Protein AF-A0A211Z8F3-F1 (afdb_monomer)

Mean predicted aligned error: 13.41 Å

Solvent-accessible surface area (backbone atoms only — not comparable to full-atom values): 13138 Å² total; per-residue (Å²): 134,86,80,85,87,83,82,84,83,72,91,84,76,87,84,88,80,95,70,87,81,62,79,72,68,57,63,59,55,60,57,54,63,60,58,69,76,65,80,76,82,83,76,86,87,59,92,85,58,38,74,78,37,73,57,67,67,76,76,68,83,56,91,73,52,74,63,53,55,52,37,20,59,70,18,31,66,37,75,62,97,39,45,66,58,54,46,52,48,38,54,72,77,27,93,45,72,64,54,33,49,53,50,53,39,50,52,40,49,53,49,38,51,51,49,50,56,42,40,54,47,53,49,51,53,46,53,51,48,54,52,48,54,50,50,34,58,52,20,39,77,69,69,76,35,52,69,66,60,41,52,51,52,47,51,50,52,49,53,49,45,54,42,50,50,47,21,40,50,23,49,48,49,45,48,48,34,52,52,49,34,49,55,59,52,51,76,68,46,82,50,74,66,43,49,51,49,49,55,49,40,54,49,42,50,52,54,38,50,55,40,43,52,50,41,50,51,50,50,55,51,46,62,76,72,104

Nearest PDB structures (foldseek):
  5m4y-assembly1_A  TM=5.001E-01  e=8.272E-02  Saccharomyces cerevisiae S288C
  6z0c-assembly4_D  TM=5.034E-01  e=1.380E+00  Escherichia coli
  6pao-assembly1_B  TM=3.980E-01  e=2.856E+00  Novosphingobium aromaticivorans DSM 12444
  7a0g-assembly1_EEE  TM=3.510E-01  e=8.719E+00  Serratia marcescens
  7a0g-assembly1_GGG  TM=2.933E-01  e=5.113E+00  Serratia marcescens

Structure (mmCIF, N/CA/C/O backbone):
data_AF-A0A211Z8F3-F1
#
_entry.id   AF-A0A211Z8F3-F1
#
loop_
_atom_site.group_PDB
_atom_site.id
_atom_site.type_symbol
_atom_site.label_atom_id
_atom_site.label_alt_id
_atom_site.label_comp_id
_atom_site.label_asym_id
_atom_site.label_entity_id
_atom_site.label_seq_id
_atom_site.pdbx_PDB_ins_code
_atom_site.Cartn_x
_atom_site.Cartn_y
_atom_site.Cartn_z
_atom_site.occupancy
_atom_site.B_iso_or_equiv
_atom_site.auth_seq_id
_atom_site.auth_comp_id
_atom_site.auth_asym_id
_atom_site.auth_atom_id
_atom_site.pdbx_PDB_model_num
ATOM 1 N N . MET A 1 1 ? -6.785 -42.189 82.044 1.00 42.66 1 MET A N 1
ATOM 2 C CA . MET A 1 1 ? -6.693 -41.421 80.782 1.00 42.66 1 MET A CA 1
ATOM 3 C C . MET A 1 1 ? -7.967 -41.767 80.005 1.00 42.66 1 MET A C 1
ATOM 5 O O . MET A 1 1 ? -8.038 -42.881 79.522 1.00 42.66 1 MET A O 1
ATOM 9 N N . GLY A 1 2 ? -9.113 -41.075 80.094 1.00 36.53 2 GLY A N 1
ATOM 10 C CA . GLY A 1 2 ? -9.387 -39.633 79.941 1.00 36.53 2 GLY A CA 1
ATOM 11 C C . GLY A 1 2 ? -9.219 -39.246 78.463 1.00 36.53 2 GLY A C 1
ATOM 12 O O . GLY A 1 2 ? -8.119 -39.442 77.970 1.00 36.53 2 GLY A O 1
ATOM 13 N N . GLY A 1 3 ? -10.188 -38.759 77.680 1.00 33.41 3 GLY A N 1
ATOM 14 C CA . GLY A 1 3 ? -11.605 -38.437 77.864 1.00 33.41 3 GLY A CA 1
ATOM 15 C C . GLY A 1 3 ? -12.250 -38.074 76.497 1.00 33.41 3 GLY A C 1
ATOM 16 O O . GLY A 1 3 ? -11.549 -37.716 75.561 1.00 33.41 3 GLY A O 1
ATOM 17 N N . THR A 1 4 ? -13.567 -38.293 76.396 1.00 39.09 4 THR A N 1
ATOM 18 C CA . THR A 1 4 ? -14.664 -37.470 75.811 1.00 39.09 4 THR A CA 1
ATOM 19 C C . THR A 1 4 ? -14.475 -36.560 74.575 1.00 39.09 4 THR A C 1
ATOM 21 O O . THR A 1 4 ? -13.658 -35.648 74.604 1.00 39.09 4 THR A O 1
ATOM 24 N N . THR A 1 5 ? -15.441 -36.698 73.637 1.00 42.56 5 THR A N 1
ATOM 25 C CA . THR A 1 5 ? -16.041 -35.702 72.693 1.00 42.56 5 THR A CA 1
ATOM 26 C C . THR A 1 5 ? -15.139 -35.137 71.578 1.00 42.56 5 THR A C 1
ATOM 28 O O . THR A 1 5 ? -14.009 -34.757 71.824 1.00 42.56 5 THR A O 1
ATOM 31 N N . ASP A 1 6 ? -15.580 -35.071 70.313 1.00 40.75 6 ASP A N 1
ATOM 32 C CA . ASP A 1 6 ? -16.525 -34.021 69.906 1.00 40.75 6 ASP A CA 1
ATOM 33 C C . ASP A 1 6 ? -17.330 -34.314 68.603 1.00 40.75 6 ASP A C 1
ATOM 35 O O . ASP A 1 6 ? -16.742 -34.447 67.527 1.00 40.75 6 ASP A O 1
ATOM 39 N N . PRO A 1 7 ? -18.677 -34.373 68.665 1.00 39.84 7 PRO A N 1
ATOM 40 C CA . PRO A 1 7 ? -19.578 -34.373 67.506 1.00 39.84 7 PRO A CA 1
ATOM 41 C C . PRO A 1 7 ? -19.869 -32.980 66.885 1.00 39.84 7 PRO A C 1
ATOM 43 O O . PRO A 1 7 ? -20.749 -32.868 66.032 1.00 39.84 7 PRO A O 1
ATOM 46 N N . SER A 1 8 ? -19.125 -31.921 67.216 1.00 36.19 8 SER A N 1
ATOM 47 C CA . SER A 1 8 ? -19.370 -30.541 66.734 1.00 36.19 8 SER A CA 1
ATOM 48 C C . SER A 1 8 ? -18.880 -30.210 65.309 1.00 36.19 8 SER A C 1
ATOM 50 O O . SER A 1 8 ? -18.475 -29.080 65.037 1.00 36.19 8 SER A O 1
ATOM 52 N N . LYS A 1 9 ? -18.921 -31.149 64.354 1.00 34.88 9 LYS A N 1
ATOM 53 C CA . LYS A 1 9 ? -18.670 -30.830 62.926 1.00 34.88 9 LYS A CA 1
ATOM 54 C C . LYS A 1 9 ? -19.755 -31.293 61.953 1.00 34.88 9 LYS A C 1
ATOM 56 O O . LYS A 1 9 ? -19.520 -31.337 60.749 1.00 34.88 9 LYS A O 1
ATOM 61 N N . LEU A 1 10 ? -20.969 -31.536 62.449 1.00 36.34 10 LEU A N 1
ATOM 62 C CA . LEU A 1 10 ? -22.166 -31.250 61.660 1.00 36.34 10 LEU A CA 1
ATOM 63 C C . LEU A 1 10 ? -22.712 -29.877 62.082 1.00 36.34 10 LEU A C 1
ATOM 65 O O . LEU A 1 10 ? -23.005 -29.666 63.251 1.00 36.34 10 LEU A O 1
ATOM 69 N N . ALA A 1 11 ? -22.894 -29.005 61.087 1.00 38.22 11 ALA A N 1
ATOM 70 C CA . ALA A 1 11 ? -23.655 -27.749 61.109 1.00 38.22 11 ALA A CA 1
ATOM 71 C C . ALA A 1 11 ? -22.949 -26.451 61.568 1.00 38.22 11 ALA A C 1
ATOM 73 O O . ALA A 1 11 ? -23.269 -25.873 62.599 1.00 38.22 11 ALA A O 1
ATOM 74 N N . ALA A 1 12 ? -22.093 -25.920 60.692 1.00 31.14 12 ALA A N 1
ATOM 75 C CA . ALA A 1 12 ? -21.997 -24.494 60.330 1.00 31.14 12 ALA A CA 1
ATOM 76 C C . ALA A 1 12 ? -21.104 -24.438 59.074 1.00 31.14 12 ALA A C 1
ATOM 78 O O . ALA A 1 12 ? -20.016 -24.993 59.098 1.00 31.14 12 ALA A O 1
ATOM 79 N N . SER A 1 13 ? -21.443 -23.899 57.912 1.00 31.44 13 SER A N 1
ATOM 80 C CA . SER A 1 13 ? -22.502 -23.012 57.458 1.00 31.44 13 SER A CA 1
ATOM 81 C C . SER A 1 13 ? -22.697 -23.266 55.961 1.00 31.44 13 SER A C 1
ATOM 83 O O . SER A 1 13 ? -21.747 -23.560 55.239 1.00 31.44 13 SER A O 1
ATOM 85 N N . ALA A 1 14 ? -23.934 -23.140 55.498 1.00 35.94 14 ALA A N 1
ATOM 86 C CA . ALA A 1 14 ? -24.285 -23.149 54.091 1.00 35.94 14 ALA A CA 1
ATOM 87 C C . ALA A 1 14 ? -23.540 -22.065 53.279 1.00 35.94 14 ALA A C 1
ATOM 89 O O . ALA A 1 14 ? -23.158 -21.029 53.821 1.00 35.94 14 ALA A O 1
ATOM 90 N N . THR A 1 15 ? -23.504 -22.296 51.961 1.00 35.78 15 THR A N 1
ATOM 91 C CA . THR A 1 15 ? -23.213 -21.382 50.833 1.00 35.78 15 THR A CA 1
ATOM 92 C C . THR A 1 15 ? -21.756 -21.196 50.385 1.00 35.78 15 THR A C 1
ATOM 94 O O . THR A 1 15 ? -20.854 -21.044 51.197 1.00 35.78 15 THR A O 1
ATOM 97 N N . ALA A 1 16 ? -21.612 -21.141 49.050 1.00 31.98 16 ALA A N 1
ATOM 98 C CA . ALA A 1 16 ? -20.425 -20.881 48.225 1.00 31.98 16 ALA A CA 1
ATOM 99 C C . ALA A 1 16 ? -19.525 -22.112 47.949 1.00 31.98 16 ALA A C 1
ATOM 101 O O . ALA A 1 16 ? -19.086 -22.797 48.856 1.00 31.98 16 ALA A O 1
ATOM 102 N N . ASP A 1 17 ? -19.171 -22.471 46.719 1.00 32.19 17 ASP A N 1
ATOM 103 C CA . ASP A 1 17 ? -19.500 -21.884 45.429 1.00 32.19 17 ASP A CA 1
ATOM 104 C C . ASP A 1 17 ? -19.172 -22.903 44.332 1.00 32.19 17 ASP A C 1
ATOM 106 O O . ASP A 1 17 ? -18.164 -23.613 44.383 1.00 32.19 17 ASP A O 1
ATOM 110 N N . ASN A 1 18 ? -20.041 -22.969 43.336 1.00 42.69 18 ASN A N 1
ATOM 111 C CA . ASN A 1 18 ? -19.931 -23.834 42.175 1.00 42.69 18 ASN A CA 1
ATOM 112 C C . ASN A 1 18 ? -19.181 -23.066 41.081 1.00 42.69 18 ASN A C 1
ATOM 114 O O . ASN A 1 18 ? -19.804 -22.494 40.196 1.00 42.69 18 ASN A O 1
ATOM 118 N N . THR A 1 19 ? -17.850 -22.993 41.157 1.00 39.06 19 THR A N 1
ATOM 119 C CA . THR A 1 19 ? -17.017 -22.518 40.037 1.00 39.06 19 THR A CA 1
ATOM 120 C C . THR A 1 19 ? -15.702 -23.289 39.976 1.00 39.06 19 THR A C 1
ATOM 122 O O . THR A 1 19 ? -14.625 -22.813 40.341 1.00 39.06 19 THR A O 1
ATOM 125 N N . ALA A 1 20 ? -15.795 -24.516 39.461 1.00 35.72 20 ALA A N 1
ATOM 126 C CA . ALA A 1 20 ? -14.665 -25.183 38.835 1.00 35.72 20 ALA A CA 1
ATOM 127 C C . ALA A 1 20 ? -14.093 -24.254 37.744 1.00 35.72 20 ALA A C 1
ATOM 129 O O . ALA A 1 20 ? -14.709 -24.044 36.701 1.00 35.72 20 ALA A O 1
ATOM 130 N N . ARG A 1 21 ? -12.937 -23.641 38.025 1.00 40.50 21 ARG A N 1
ATOM 131 C CA . ARG A 1 21 ? -12.160 -22.859 37.057 1.00 40.50 21 ARG A CA 1
ATOM 132 C C . ARG A 1 21 ? -11.553 -23.826 36.049 1.00 40.50 21 ARG A C 1
ATOM 134 O O . ARG A 1 21 ? -10.862 -24.765 36.437 1.00 40.50 21 ARG A O 1
ATOM 141 N N . THR A 1 22 ? -11.872 -23.631 34.777 1.00 47.12 22 THR A N 1
ATOM 142 C CA . THR A 1 22 ? -11.623 -24.624 33.741 1.00 47.12 22 THR A CA 1
ATOM 143 C C . THR A 1 22 ? -10.192 -24.546 33.166 1.00 47.12 22 THR A C 1
ATOM 145 O O . THR A 1 22 ? -9.581 -23.470 33.160 1.00 47.12 22 THR A O 1
ATOM 148 N N . PRO A 1 23 ? -9.632 -25.673 32.676 1.00 46.50 23 PRO A N 1
ATOM 149 C CA . PRO A 1 23 ? -8.275 -25.776 32.118 1.00 46.50 23 PRO A CA 1
ATOM 150 C C . PRO A 1 23 ? -7.992 -24.898 30.884 1.00 46.50 23 PRO A C 1
ATOM 152 O O . PRO A 1 23 ? -6.831 -24.731 30.507 1.00 46.50 23 PRO A O 1
ATOM 155 N N . GLU A 1 24 ? -9.004 -24.298 30.248 1.00 42.12 24 GLU A N 1
ATOM 156 C CA . GLU A 1 24 ? -8.799 -23.449 29.067 1.00 42.12 24 GLU A CA 1
ATOM 157 C C . GLU A 1 24 ? -8.160 -22.085 29.394 1.00 42.12 24 GLU A C 1
ATOM 159 O O . GLU A 1 24 ? -7.558 -21.468 28.515 1.00 42.12 24 GLU A O 1
ATOM 164 N N . GLN A 1 25 ? -8.194 -21.629 30.656 1.00 38.44 25 GLN A N 1
ATOM 165 C CA . GLN A 1 25 ? -7.557 -20.365 31.064 1.00 38.44 25 GLN A CA 1
ATOM 166 C C . GLN A 1 25 ? -6.023 -20.445 31.176 1.00 38.44 25 GLN A C 1
ATOM 168 O O . GLN A 1 25 ? -5.356 -19.410 31.145 1.00 38.44 25 GLN A O 1
ATOM 173 N N . GLN A 1 26 ? -5.441 -21.646 31.272 1.00 45.88 26 GLN A N 1
ATOM 174 C CA . GLN A 1 26 ? -3.981 -21.815 31.344 1.00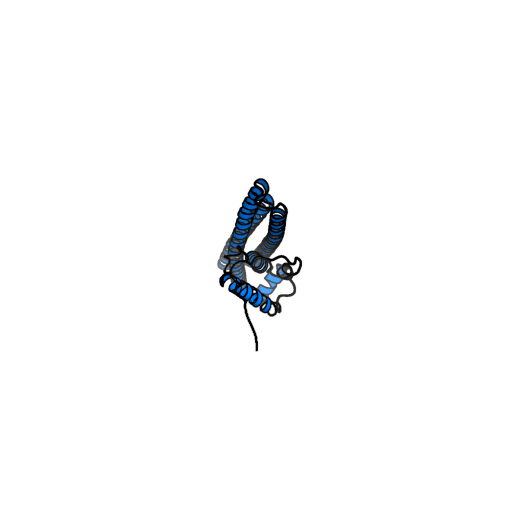 45.88 26 GLN A CA 1
ATOM 175 C C . GLN A 1 26 ? -3.311 -21.806 29.962 1.00 45.88 26 GLN A C 1
ATOM 177 O O . GLN A 1 26 ? -2.213 -21.273 29.823 1.00 45.88 26 GLN A O 1
ATOM 182 N N . LYS A 1 27 ? -4.005 -22.253 28.908 1.00 46.47 27 LYS A N 1
ATOM 183 C CA . LYS A 1 27 ? -3.443 -22.326 27.546 1.00 46.47 27 LYS A CA 1
ATOM 184 C C . LYS A 1 27 ? -3.291 -20.960 26.855 1.00 46.47 27 LYS A C 1
ATOM 186 O O . LYS A 1 27 ? -2.499 -20.824 25.929 1.00 46.47 27 LYS A O 1
ATOM 191 N N . LEU A 1 28 ? -4.012 -19.941 27.327 1.00 43.50 28 LEU A N 1
ATOM 192 C CA . LEU A 1 28 ? -3.901 -18.555 26.850 1.00 43.50 28 LEU A CA 1
ATOM 193 C C . LEU A 1 28 ? -2.720 -17.798 27.476 1.00 43.50 28 LEU A C 1
ATOM 195 O O . LEU A 1 28 ? -2.149 -16.926 26.828 1.00 43.50 28 LEU A O 1
ATOM 199 N N . ARG A 1 29 ? -2.311 -18.149 28.703 1.00 49.50 29 ARG A N 1
ATOM 200 C CA . ARG A 1 29 ? -1.154 -17.514 29.360 1.00 49.50 29 ARG A CA 1
ATOM 201 C C . ARG A 1 29 ? 0.181 -18.072 28.865 1.00 49.50 29 ARG A C 1
ATOM 203 O O . ARG A 1 29 ? 1.123 -17.308 28.712 1.00 49.50 29 ARG A O 1
ATOM 210 N N . GLU A 1 30 ? 0.239 -19.352 28.497 1.00 43.69 30 GLU A N 1
ATOM 211 C CA . GLU A 1 30 ? 1.453 -19.946 27.911 1.00 43.69 30 GLU A CA 1
ATOM 212 C C . GLU A 1 30 ? 1.748 -19.459 26.477 1.00 43.69 30 GLU A C 1
ATOM 214 O O . GLU A 1 30 ? 2.909 -19.422 26.078 1.00 43.69 30 GLU A O 1
ATOM 219 N N . GLN A 1 31 ? 0.736 -19.023 25.710 1.00 42.88 31 GLN A N 1
ATOM 220 C CA . GLN A 1 31 ? 0.936 -18.437 24.369 1.00 42.88 31 GLN A CA 1
ATOM 221 C C . GLN A 1 31 ? 1.345 -16.952 24.404 1.00 42.88 31 GLN A C 1
ATOM 223 O O . GLN A 1 31 ? 2.007 -16.469 23.479 1.00 42.88 31 GLN A O 1
ATOM 228 N N . ALA A 1 32 ? 0.992 -16.234 25.476 1.00 41.72 32 ALA A N 1
ATOM 229 C CA . ALA A 1 32 ? 1.395 -14.844 25.683 1.00 41.72 32 ALA A CA 1
ATOM 230 C C . ALA A 1 32 ? 2.894 -14.735 26.023 1.00 41.72 32 ALA A C 1
ATOM 232 O O . ALA A 1 32 ? 3.600 -13.918 25.434 1.00 41.72 32 ALA A O 1
ATOM 233 N N . ASP A 1 33 ? 3.417 -15.629 26.868 1.00 39.53 33 ASP A N 1
ATOM 234 C CA . ASP A 1 33 ? 4.834 -15.609 27.266 1.00 39.53 33 ASP A CA 1
ATOM 235 C C . ASP A 1 33 ? 5.793 -16.111 26.168 1.00 39.53 33 ASP A C 1
ATOM 237 O O . ASP A 1 33 ? 6.951 -15.684 26.113 1.00 39.53 33 ASP A O 1
ATOM 241 N N . SER A 1 34 ? 5.337 -16.963 25.238 1.00 36.78 34 SER A N 1
ATOM 242 C CA . SER A 1 34 ? 6.164 -17.386 24.095 1.00 36.78 34 SER A CA 1
ATOM 243 C C . SER A 1 34 ? 6.300 -16.315 23.009 1.00 36.78 34 SER A C 1
ATOM 245 O O . SER A 1 34 ? 7.258 -16.356 22.241 1.00 36.78 34 SER A O 1
ATOM 247 N N . SER A 1 35 ? 5.376 -15.350 22.946 1.00 39.31 35 SER A N 1
ATOM 248 C CA . SER A 1 35 ? 5.372 -14.300 21.913 1.00 39.31 35 SER A CA 1
ATOM 249 C C . SER A 1 35 ? 6.351 -13.161 22.230 1.00 39.31 35 SER A C 1
ATOM 251 O O . SER A 1 35 ? 6.935 -12.572 21.323 1.00 39.31 35 SER A O 1
ATOM 253 N N . THR A 1 36 ? 6.632 -12.921 23.514 1.00 38.72 36 THR A N 1
ATOM 254 C CA . THR A 1 36 ? 7.592 -11.900 23.972 1.00 38.72 36 THR A CA 1
ATOM 255 C C . THR A 1 36 ? 9.051 -12.302 23.720 1.00 38.72 36 THR A C 1
ATOM 257 O O . THR A 1 36 ? 9.923 -11.447 23.586 1.00 38.72 36 THR A O 1
ATOM 260 N N . LYS A 1 37 ? 9.349 -13.603 23.601 1.00 33.41 37 LYS A N 1
ATOM 261 C CA . LYS A 1 37 ? 10.731 -14.108 23.503 1.00 33.41 37 LYS A CA 1
ATOM 262 C C . LYS A 1 37 ? 11.287 -14.202 22.072 1.00 33.41 37 LYS A C 1
ATOM 264 O O . LYS A 1 37 ? 12.448 -14.565 21.909 1.00 33.41 37 LYS A O 1
ATOM 269 N N . THR A 1 38 ? 10.499 -13.865 21.046 1.00 34.84 38 THR A N 1
ATOM 270 C CA . THR A 1 38 ? 10.899 -13.971 19.623 1.00 34.84 38 THR A CA 1
ATOM 271 C C . THR A 1 38 ? 11.138 -12.611 18.945 1.00 34.84 38 THR A C 1
ATOM 273 O O . THR A 1 38 ? 11.724 -12.556 17.866 1.00 34.84 38 THR A O 1
ATOM 276 N N . ILE A 1 39 ? 10.791 -11.487 19.583 1.00 40.28 39 ILE A N 1
ATOM 277 C CA . ILE A 1 39 ? 10.947 -10.133 19.011 1.00 40.28 39 ILE A CA 1
ATOM 278 C C . ILE A 1 39 ? 12.295 -9.508 19.411 1.00 40.28 39 ILE A C 1
ATOM 280 O O . ILE A 1 39 ? 12.343 -8.421 19.969 1.00 40.28 39 ILE A O 1
ATOM 284 N N . VAL A 1 40 ? 13.419 -10.199 19.188 1.00 34.50 40 VAL A N 1
ATOM 285 C CA . VAL A 1 40 ? 14.753 -9.591 19.417 1.00 34.50 40 VAL A CA 1
ATOM 286 C C . VAL A 1 40 ? 15.745 -9.817 18.268 1.00 34.50 40 VAL A C 1
ATOM 288 O O . VAL A 1 40 ? 16.664 -9.021 18.116 1.00 34.50 40 VAL A O 1
ATOM 291 N N . GLU A 1 41 ? 15.547 -10.776 17.358 1.00 28.06 41 GLU A N 1
ATOM 292 C CA . GLU A 1 41 ? 16.580 -11.090 16.343 1.00 28.06 41 GLU A CA 1
ATOM 293 C C . GLU A 1 41 ? 16.256 -10.670 14.894 1.00 28.06 41 GLU A C 1
ATOM 295 O O . GLU A 1 41 ? 16.962 -11.047 13.964 1.00 28.06 41 GLU A O 1
ATOM 300 N N . GLY A 1 42 ? 15.234 -9.836 14.672 1.00 30.34 42 GLY A N 1
ATOM 301 C CA . GLY A 1 42 ? 14.780 -9.460 13.320 1.00 30.34 42 GLY A CA 1
ATOM 302 C C . GLY A 1 42 ? 15.121 -8.047 12.821 1.00 30.34 42 GLY A C 1
ATOM 303 O O . GLY A 1 42 ? 14.609 -7.657 11.777 1.00 30.34 42 GLY A O 1
ATOM 304 N N . VAL A 1 43 ? 15.911 -7.246 13.550 1.00 32.34 43 VAL A N 1
ATOM 305 C CA . VAL A 1 43 ? 16.071 -5.792 13.269 1.00 32.34 43 VAL A CA 1
ATOM 306 C C . VAL A 1 43 ? 17.395 -5.427 12.574 1.00 32.34 43 VAL A C 1
ATOM 308 O O . VAL A 1 43 ? 17.592 -4.293 12.136 1.00 32.34 43 VAL A O 1
ATOM 311 N N . ALA A 1 44 ? 18.311 -6.371 12.378 1.00 29.91 44 ALA A N 1
ATOM 312 C CA . ALA A 1 44 ? 19.555 -6.076 11.676 1.00 29.91 44 ALA A CA 1
ATOM 313 C C . ALA A 1 44 ? 19.363 -6.184 10.149 1.00 29.91 44 ALA A C 1
ATOM 315 O O . ALA A 1 44 ? 19.159 -7.273 9.628 1.00 29.91 44 ALA A O 1
ATOM 316 N N . VAL A 1 45 ? 19.521 -5.046 9.457 1.00 28.41 45 VAL A N 1
ATOM 317 C CA . VAL A 1 45 ? 19.537 -4.817 7.988 1.00 28.41 45 VAL A CA 1
ATOM 318 C C . VAL A 1 45 ? 18.234 -4.236 7.398 1.00 28.41 45 VAL A C 1
ATOM 320 O O . VAL A 1 45 ? 17.512 -4.856 6.627 1.00 28.41 45 VAL A O 1
ATOM 323 N N . GLY A 1 46 ? 17.985 -2.960 7.720 1.00 27.67 46 GLY A N 1
ATOM 324 C CA . GLY A 1 46 ? 17.018 -2.087 7.029 1.00 27.67 46 GLY A CA 1
ATOM 325 C C . GLY A 1 46 ? 17.057 -0.611 7.469 1.00 27.67 46 GLY A C 1
ATOM 326 O O . GLY A 1 46 ? 16.106 0.143 7.254 1.00 27.67 46 GLY A O 1
ATOM 327 N N . ALA A 1 47 ? 18.137 -0.191 8.132 1.00 32.59 47 ALA A N 1
ATOM 328 C CA . ALA A 1 47 ? 18.266 1.107 8.785 1.00 32.59 47 ALA A CA 1
ATOM 329 C C . ALA A 1 47 ? 18.717 2.201 7.799 1.00 32.59 47 ALA A C 1
ATOM 331 O O . ALA A 1 47 ? 19.909 2.387 7.594 1.00 32.59 47 ALA A O 1
ATOM 332 N N . ALA A 1 48 ? 17.757 2.905 7.185 1.00 31.52 48 ALA A N 1
ATOM 333 C CA . ALA A 1 48 ? 17.889 4.321 6.782 1.00 31.52 48 ALA A CA 1
ATOM 334 C C . ALA A 1 48 ? 16.577 4.929 6.237 1.00 31.52 48 ALA A C 1
ATOM 336 O O . ALA A 1 48 ? 16.445 6.147 6.220 1.00 31.52 48 ALA A O 1
ATOM 337 N N . ALA A 1 49 ? 15.583 4.121 5.839 1.00 31.58 49 ALA A N 1
ATOM 338 C CA . ALA A 1 49 ? 14.271 4.625 5.392 1.00 31.58 49 ALA A CA 1
ATOM 339 C C . ALA A 1 49 ? 13.055 3.930 6.050 1.00 31.58 49 ALA A C 1
ATOM 341 O O . ALA A 1 49 ? 11.936 4.414 5.926 1.00 31.58 49 ALA A O 1
ATOM 342 N N . GLY A 1 50 ? 13.263 2.826 6.785 1.00 33.16 50 GLY A N 1
ATOM 343 C CA . GLY A 1 50 ? 12.205 1.976 7.358 1.00 33.16 50 GLY A CA 1
ATOM 344 C C . GLY A 1 50 ? 11.863 2.210 8.837 1.00 33.16 50 GLY A C 1
ATOM 345 O O . GLY A 1 50 ? 11.226 1.361 9.453 1.00 33.16 50 GLY A O 1
ATOM 346 N N . LEU A 1 51 ? 12.277 3.329 9.442 1.00 33.22 51 LEU A N 1
ATOM 347 C CA . LEU A 1 51 ? 12.129 3.545 10.893 1.00 33.22 51 LEU A CA 1
ATOM 348 C C . LEU A 1 51 ? 10.704 3.903 11.357 1.00 33.22 51 LEU A C 1
ATOM 350 O O . LEU A 1 51 ? 10.452 3.952 12.556 1.00 33.22 51 LEU A O 1
ATOM 354 N N . ALA A 1 52 ? 9.740 4.094 10.452 1.00 40.81 52 ALA A N 1
ATOM 355 C CA . ALA A 1 52 ? 8.355 4.367 10.851 1.00 40.81 52 ALA A CA 1
ATOM 356 C C . ALA A 1 52 ? 7.529 3.100 11.164 1.00 40.81 52 ALA A C 1
ATOM 358 O O . ALA A 1 52 ? 6.465 3.221 11.772 1.00 40.81 52 ALA A O 1
ATOM 359 N N . GLY A 1 53 ? 7.993 1.910 10.749 1.00 39.00 53 GLY A N 1
ATOM 360 C CA . GLY A 1 53 ? 7.227 0.657 10.842 1.00 39.00 53 GLY A CA 1
ATOM 361 C C . GLY A 1 53 ? 7.427 -0.140 12.135 1.00 39.00 53 GLY A C 1
ATOM 362 O O . GLY A 1 53 ? 6.508 -0.827 12.563 1.00 39.00 53 GLY A O 1
ATOM 363 N N . ALA A 1 54 ? 8.590 -0.025 12.786 1.00 39.28 54 ALA A N 1
AT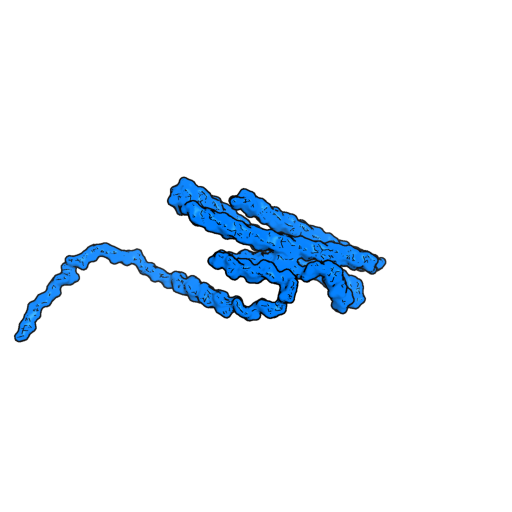OM 364 C CA . ALA A 1 54 ? 8.908 -0.784 14.005 1.00 39.28 54 ALA A CA 1
ATOM 365 C C . ALA A 1 54 ? 8.657 -0.006 15.313 1.00 39.28 54 ALA A C 1
ATOM 367 O O . ALA A 1 54 ? 8.623 -0.599 16.383 1.00 39.28 54 ALA A O 1
ATOM 368 N N . ALA A 1 55 ? 8.447 1.313 15.242 1.00 42.03 55 ALA A N 1
ATOM 369 C CA . ALA A 1 55 ? 8.368 2.183 16.421 1.00 42.03 55 ALA A CA 1
ATOM 370 C C . ALA A 1 55 ? 6.947 2.389 16.988 1.00 42.03 55 ALA A C 1
ATOM 372 O O . ALA A 1 55 ? 6.774 3.163 17.925 1.00 42.03 55 ALA A O 1
ATOM 373 N N . ILE A 1 56 ? 5.915 1.748 16.425 1.00 43.78 56 ILE A N 1
ATOM 374 C CA . ILE A 1 56 ? 4.523 1.930 16.893 1.00 43.78 56 ILE A CA 1
ATOM 375 C C . ILE A 1 56 ? 4.210 1.016 18.091 1.00 43.78 56 ILE A C 1
ATOM 377 O O . ILE A 1 56 ? 3.408 1.379 18.942 1.00 43.78 56 ILE A O 1
ATOM 381 N N . ALA A 1 57 ? 4.906 -0.117 18.206 1.00 42.12 57 ALA A N 1
ATOM 382 C CA . ALA A 1 57 ? 4.728 -1.081 19.291 1.00 42.12 57 ALA A CA 1
ATOM 383 C C . ALA A 1 57 ? 5.168 -0.557 20.666 1.00 42.12 57 ALA A C 1
ATOM 385 O O . ALA A 1 57 ? 4.552 -0.872 21.677 1.00 42.12 57 ALA A O 1
ATOM 386 N N . ASP A 1 58 ? 6.229 0.250 20.697 1.00 40.47 58 ASP A N 1
ATOM 387 C CA . ASP A 1 58 ? 6.932 0.584 21.942 1.00 40.47 58 ASP A CA 1
ATOM 388 C C . ASP A 1 58 ? 6.457 1.907 22.572 1.00 40.47 58 ASP A C 1
ATOM 390 O O . ASP A 1 58 ? 6.699 2.174 23.744 1.00 40.47 58 ASP A O 1
ATOM 394 N N . LEU A 1 59 ? 5.741 2.759 21.822 1.00 37.12 59 LEU A N 1
ATOM 395 C CA . LEU A 1 59 ? 5.455 4.127 22.276 1.00 37.12 59 LEU A CA 1
ATOM 396 C C . LEU A 1 59 ? 4.166 4.274 23.106 1.00 37.12 59 LEU A C 1
ATOM 398 O O . LEU A 1 59 ? 3.985 5.305 23.750 1.00 37.12 59 LEU A O 1
ATOM 402 N N . ALA A 1 60 ? 3.265 3.286 23.107 1.00 39.19 60 ALA A N 1
ATOM 403 C CA . ALA A 1 60 ? 1.929 3.453 23.694 1.00 39.19 60 ALA A CA 1
ATOM 404 C C . ALA A 1 60 ? 1.562 2.465 24.812 1.00 39.19 60 ALA A C 1
ATOM 406 O O . ALA A 1 60 ? 0.542 2.677 25.465 1.00 39.19 60 ALA A O 1
ATOM 407 N N . GLY A 1 61 ? 2.328 1.387 25.035 1.00 37.81 61 GLY A N 1
ATOM 408 C CA . GLY A 1 61 ? 1.908 0.317 25.957 1.00 37.81 61 GLY A CA 1
ATOM 409 C C . GLY A 1 61 ? 0.527 -0.272 25.618 1.00 37.81 61 GLY A C 1
ATOM 410 O O . GLY A 1 61 ? -0.136 -0.828 26.489 1.00 37.81 61 GLY A O 1
ATOM 411 N N . ALA A 1 62 ? 0.074 -0.090 24.375 1.00 41.34 62 ALA A N 1
ATOM 412 C CA . ALA A 1 62 ? -1.205 -0.562 23.877 1.00 41.34 62 ALA A CA 1
ATOM 413 C C . ALA A 1 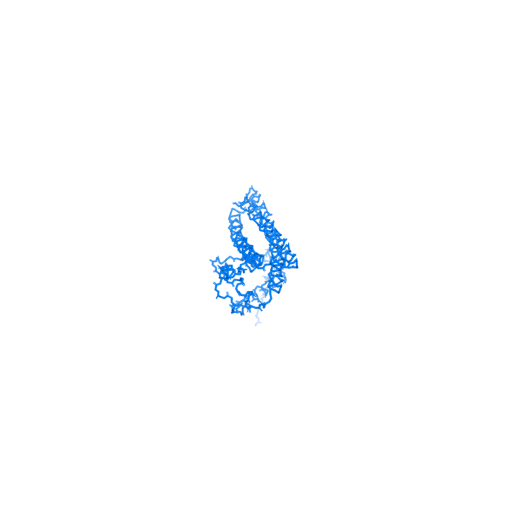62 ? -1.024 -1.981 23.335 1.00 41.34 62 ALA A C 1
ATOM 415 O O . ALA A 1 62 ? -0.053 -2.240 22.625 1.00 41.34 62 ALA A O 1
ATOM 416 N N . ASP A 1 63 ? -1.955 -2.884 23.647 1.00 50.28 63 ASP A N 1
ATOM 417 C CA . ASP A 1 63 ? -2.081 -4.160 22.942 1.00 50.28 63 ASP A CA 1
ATOM 418 C C . ASP A 1 63 ? -2.343 -3.852 21.465 1.00 50.28 63 ASP A C 1
ATOM 420 O O . ASP A 1 63 ? -3.441 -3.460 21.074 1.00 50.28 63 ASP A O 1
ATOM 424 N N . VAL A 1 64 ? -1.295 -3.931 20.648 1.00 53.03 64 VAL A N 1
ATOM 425 C CA . VAL A 1 64 ? -1.394 -3.664 19.216 1.00 53.03 64 VAL A CA 1
ATOM 426 C C . VAL A 1 64 ? -1.847 -4.954 18.540 1.00 53.03 64 VAL A C 1
ATOM 428 O O . VAL A 1 64 ? -1.162 -5.976 18.612 1.00 53.03 64 VAL A O 1
ATOM 431 N N . ASP A 1 65 ? -3.002 -4.918 17.880 1.00 60.34 65 ASP A N 1
ATOM 432 C CA . ASP A 1 65 ? -3.552 -6.087 17.201 1.00 60.34 65 ASP A CA 1
ATOM 433 C C . ASP A 1 65 ? -2.610 -6.607 16.102 1.00 60.34 65 ASP A C 1
ATOM 435 O O . ASP A 1 65 ? -1.920 -5.854 15.404 1.00 60.34 65 ASP A O 1
ATOM 439 N N . ALA A 1 66 ? -2.622 -7.926 15.878 1.00 63.75 66 ALA A N 1
ATOM 440 C CA . ALA A 1 66 ? -1.813 -8.573 14.839 1.00 63.75 66 ALA A CA 1
ATOM 441 C C . ALA A 1 66 ? -2.060 -7.982 13.432 1.00 63.75 66 ALA A C 1
ATOM 443 O O . ALA A 1 66 ? -1.156 -7.953 12.593 1.00 63.75 66 ALA A O 1
ATOM 444 N N . GLY A 1 67 ? -3.273 -7.474 13.178 1.00 62.03 67 GLY A N 1
ATOM 445 C CA . GLY A 1 67 ? -3.621 -6.772 11.942 1.00 62.03 67 GLY A CA 1
ATOM 446 C C . GLY A 1 67 ? -2.832 -5.474 11.755 1.00 62.03 67 GLY A C 1
ATOM 447 O O . GLY A 1 67 ? -2.333 -5.211 10.662 1.00 62.03 67 GLY A O 1
ATOM 448 N N . THR A 1 68 ? -2.643 -4.702 12.821 1.00 63.03 68 THR A N 1
ATOM 449 C CA . THR A 1 68 ? -1.935 -3.416 12.799 1.00 63.03 68 THR A CA 1
ATOM 450 C C . THR A 1 68 ? -0.442 -3.599 12.559 1.00 63.03 68 THR A C 1
ATOM 452 O O . THR A 1 68 ? 0.137 -2.893 11.729 1.00 63.03 68 THR A O 1
ATOM 455 N N . TYR A 1 69 ? 0.171 -4.619 13.166 1.00 65.94 69 TYR A N 1
ATOM 456 C CA . TYR A 1 69 ? 1.548 -5.013 12.847 1.00 65.94 69 TYR A CA 1
ATOM 457 C C . TYR A 1 69 ? 1.719 -5.410 11.381 1.00 65.94 69 TYR A C 1
ATOM 459 O O . TYR A 1 69 ? 2.663 -4.967 10.724 1.00 65.94 69 TYR A O 1
ATOM 467 N N . ALA A 1 70 ? 0.795 -6.212 10.845 1.00 63.91 70 ALA A N 1
ATOM 468 C CA . ALA A 1 70 ? 0.838 -6.622 9.446 1.00 63.91 70 ALA A CA 1
ATOM 469 C C . ALA A 1 70 ? 0.710 -5.420 8.492 1.00 63.91 70 ALA A C 1
ATOM 471 O O . ALA A 1 70 ? 1.443 -5.342 7.505 1.00 63.91 70 ALA A O 1
ATOM 472 N N . ILE A 1 71 ? -0.164 -4.452 8.804 1.00 66.31 71 ILE A N 1
ATOM 473 C CA . ILE A 1 71 ? -0.315 -3.203 8.037 1.00 66.31 71 ILE A CA 1
ATOM 474 C C . ILE A 1 71 ? 0.975 -2.377 8.094 1.00 66.31 71 ILE A C 1
ATOM 476 O O . ILE A 1 71 ? 1.453 -1.922 7.053 1.00 66.31 71 ILE A O 1
ATOM 480 N N . ALA A 1 72 ? 1.557 -2.204 9.284 1.00 64.31 72 ALA A N 1
ATOM 481 C CA . ALA A 1 72 ? 2.778 -1.424 9.479 1.00 64.31 72 ALA A CA 1
ATOM 482 C C . ALA A 1 72 ? 3.974 -2.026 8.724 1.00 64.31 72 ALA A C 1
ATOM 484 O O . ALA A 1 72 ? 4.680 -1.310 8.010 1.00 64.31 72 ALA A O 1
ATOM 485 N N . ALA A 1 73 ? 4.172 -3.341 8.831 1.00 66.31 73 ALA A N 1
ATOM 486 C CA . ALA A 1 73 ? 5.257 -4.047 8.156 1.00 66.31 73 ALA A CA 1
ATOM 487 C C . ALA A 1 73 ? 5.100 -4.014 6.626 1.00 66.31 73 ALA A C 1
ATOM 489 O O . ALA A 1 73 ? 6.061 -3.730 5.909 1.00 66.31 73 ALA A O 1
ATOM 490 N N . ALA A 1 74 ? 3.887 -4.254 6.117 1.00 62.78 74 ALA A N 1
ATOM 491 C CA . ALA A 1 74 ? 3.628 -4.285 4.678 1.00 62.78 74 ALA A CA 1
ATOM 492 C C . ALA A 1 74 ? 3.616 -2.885 4.038 1.00 62.78 74 ALA A C 1
ATOM 494 O O . ALA A 1 74 ? 4.051 -2.720 2.897 1.00 62.78 74 ALA A O 1
ATOM 495 N N . GLY A 1 75 ? 3.128 -1.873 4.760 1.00 59.16 75 GLY A N 1
ATOM 496 C CA . GLY A 1 75 ? 3.000 -0.500 4.272 1.00 59.16 75 GLY A CA 1
ATOM 497 C C . GLY A 1 75 ? 4.227 0.389 4.503 1.00 59.16 75 GLY A C 1
ATOM 498 O O . GLY A 1 75 ? 4.399 1.374 3.785 1.00 59.16 75 GLY A O 1
ATOM 499 N N . GLY A 1 76 ? 5.076 0.060 5.484 1.00 56.75 76 GLY A N 1
ATOM 500 C CA . GLY A 1 76 ? 6.203 0.893 5.926 1.00 56.75 76 GLY A CA 1
ATOM 501 C C . GLY A 1 76 ? 7.480 0.780 5.088 1.00 56.75 76 GLY A C 1
ATOM 502 O O . GLY A 1 76 ? 8.354 1.641 5.187 1.00 56.75 76 GLY A O 1
ATOM 503 N N . ALA A 1 77 ? 7.600 -0.243 4.238 1.00 58.31 77 ALA A N 1
ATOM 504 C CA . ALA A 1 77 ? 8.744 -0.400 3.343 1.00 58.31 77 ALA A CA 1
ATOM 505 C C . ALA A 1 77 ? 8.599 0.505 2.102 1.00 58.31 77 ALA A C 1
ATOM 507 O O . ALA A 1 77 ? 8.178 0.062 1.024 1.00 58.31 77 ALA A O 1
ATOM 508 N N . ALA A 1 78 ? 8.943 1.784 2.257 1.00 56.84 78 ALA A N 1
ATOM 509 C CA . ALA A 1 78 ? 9.231 2.658 1.126 1.00 56.84 78 ALA A CA 1
ATOM 510 C C . ALA A 1 78 ? 10.601 2.287 0.535 1.00 56.84 78 ALA A C 1
ATOM 512 O O . ALA A 1 78 ? 11.582 2.128 1.264 1.00 56.84 78 ALA A O 1
ATOM 513 N N . LEU A 1 79 ? 10.676 2.154 -0.791 1.00 58.12 79 LEU A N 1
ATOM 514 C CA . LEU A 1 79 ? 11.956 2.170 -1.497 1.00 58.12 79 LEU A CA 1
ATOM 515 C C . LEU A 1 79 ? 12.597 3.542 -1.195 1.00 58.12 79 LEU A C 1
ATOM 517 O O . LEU A 1 79 ? 11.944 4.562 -1.392 1.00 58.12 79 LEU A O 1
ATOM 521 N N . GLY A 1 80 ? 13.799 3.577 -0.605 1.00 52.03 80 GLY A N 1
ATOM 522 C CA . GLY A 1 80 ? 14.412 4.798 -0.051 1.00 52.03 80 GLY A CA 1
ATOM 523 C C . GLY A 1 80 ? 14.320 6.012 -0.990 1.00 52.03 80 GLY A C 1
ATOM 524 O O . GLY A 1 80 ? 14.552 5.894 -2.190 1.00 52.03 80 GLY A O 1
ATOM 525 N N . GLY A 1 81 ? 13.944 7.168 -0.427 1.00 49.03 81 GLY A N 1
ATOM 526 C CA . GLY A 1 81 ? 13.256 8.280 -1.103 1.00 49.03 81 GLY A CA 1
ATOM 527 C C . GLY A 1 81 ? 14.022 9.122 -2.129 1.00 49.03 81 GLY A C 1
ATOM 528 O O . GLY A 1 81 ? 13.951 10.346 -2.086 1.00 49.03 81 GLY A O 1
ATOM 529 N N . LEU A 1 82 ? 14.696 8.515 -3.101 1.00 60.94 82 LEU A N 1
ATOM 530 C CA . LEU A 1 82 ? 15.155 9.209 -4.303 1.00 60.94 82 LEU A CA 1
ATOM 531 C C . LEU A 1 82 ? 14.818 8.344 -5.517 1.00 60.94 82 LEU A C 1
ATOM 533 O O . LEU A 1 82 ? 15.518 7.379 -5.811 1.00 60.94 82 LEU A O 1
ATOM 537 N N . ALA A 1 83 ? 13.771 8.706 -6.263 1.00 61.19 83 ALA A N 1
ATOM 538 C CA . ALA A 1 83 ? 13.401 7.996 -7.490 1.00 61.19 83 ALA A CA 1
ATOM 539 C C . ALA A 1 83 ? 14.564 7.911 -8.502 1.00 61.19 83 ALA A C 1
ATOM 541 O O . ALA A 1 83 ? 14.707 6.907 -9.199 1.00 61.19 83 ALA A O 1
ATOM 542 N N . GLY A 1 84 ? 15.440 8.926 -8.521 1.00 64.56 84 GLY A N 1
ATOM 543 C CA . GLY A 1 84 ? 16.704 8.890 -9.260 1.00 64.56 84 GLY A CA 1
ATOM 544 C C . GLY A 1 84 ? 17.630 7.767 -8.787 1.00 64.56 84 GLY A C 1
ATOM 545 O O . GLY A 1 84 ? 18.091 6.983 -9.604 1.00 64.56 84 GLY A O 1
ATOM 546 N N . ALA A 1 85 ? 17.805 7.599 -7.473 1.00 79.38 85 ALA A N 1
ATOM 547 C CA . ALA A 1 85 ? 18.630 6.527 -6.917 1.00 79.38 85 ALA A CA 1
ATOM 548 C C . ALA A 1 85 ? 18.067 5.130 -7.222 1.00 79.38 85 ALA A C 1
ATOM 550 O O . ALA A 1 85 ? 18.845 4.215 -7.475 1.00 79.38 85 ALA A O 1
ATOM 551 N N . TYR A 1 86 ? 16.740 4.964 -7.248 1.00 83.81 86 TYR A N 1
ATOM 552 C CA . TYR A 1 86 ? 16.113 3.694 -7.634 1.00 83.81 86 TYR A CA 1
ATOM 553 C C . TYR A 1 86 ? 16.399 3.341 -9.100 1.00 83.81 86 TYR A C 1
ATOM 555 O O . TYR A 1 86 ? 16.832 2.233 -9.412 1.00 83.81 86 TYR A O 1
ATOM 563 N N . VAL A 1 87 ? 16.213 4.296 -10.012 1.00 83.62 87 VAL A N 1
ATOM 564 C CA . VAL A 1 87 ? 16.512 4.088 -11.435 1.00 83.62 87 VAL A CA 1
ATOM 565 C C . VAL A 1 87 ? 18.007 3.862 -11.664 1.00 83.62 87 VAL A C 1
ATOM 567 O O . VAL A 1 87 ? 18.377 2.985 -12.444 1.00 83.62 87 VAL A O 1
ATOM 570 N N . ASP A 1 88 ? 18.868 4.607 -10.974 1.00 84.88 88 ASP A N 1
ATOM 571 C CA . ASP A 1 88 ? 20.321 4.443 -11.043 1.00 84.88 88 ASP A CA 1
ATOM 572 C C . ASP A 1 88 ? 20.762 3.084 -10.487 1.00 84.88 88 ASP A C 1
ATOM 574 O O . ASP A 1 88 ? 21.664 2.454 -11.036 1.00 84.88 88 ASP A O 1
ATOM 578 N N . GLN A 1 89 ? 20.111 2.595 -9.428 1.00 85.12 89 GLN A N 1
ATOM 579 C CA . GLN A 1 89 ? 20.333 1.251 -8.902 1.00 85.12 89 GLN A CA 1
ATOM 580 C C . GLN A 1 89 ? 19.988 0.198 -9.954 1.00 85.12 89 GLN A C 1
ATOM 582 O O . GLN A 1 89 ? 20.815 -0.669 -10.227 1.00 85.12 89 GLN A O 1
ATOM 587 N N . LYS A 1 90 ? 18.822 0.305 -10.602 1.00 85.62 90 LYS A N 1
ATOM 588 C CA . LYS A 1 90 ? 18.437 -0.625 -11.675 1.00 85.62 90 LYS A CA 1
ATOM 589 C C . LYS A 1 90 ? 19.399 -0.562 -12.858 1.00 85.62 90 LYS A C 1
ATOM 591 O O . LYS A 1 90 ? 19.729 -1.599 -13.415 1.00 85.62 90 LYS A O 1
ATOM 596 N N . GLN A 1 91 ? 19.908 0.617 -13.206 1.00 85.44 91 GLN A N 1
ATOM 597 C CA . GLN A 1 91 ? 20.927 0.754 -14.253 1.00 85.44 91 GLN A CA 1
ATOM 598 C C . GLN A 1 91 ? 22.267 0.107 -13.889 1.00 85.44 91 GLN A C 1
ATOM 600 O O . GLN A 1 91 ? 22.962 -0.384 -14.772 1.00 85.44 91 GLN A O 1
ATOM 605 N N . LYS A 1 92 ? 22.645 0.110 -12.606 1.00 87.56 92 LYS A N 1
ATOM 606 C CA . LYS A 1 92 ? 23.856 -0.575 -12.125 1.00 87.56 92 LYS A CA 1
ATOM 607 C C . LYS A 1 92 ? 23.681 -2.090 -12.070 1.00 87.56 92 LYS A C 1
ATOM 609 O O . LYS A 1 92 ? 24.637 -2.814 -12.314 1.00 87.56 92 LYS A O 1
ATOM 614 N N . GLU A 1 93 ? 22.486 -2.549 -11.715 1.00 86.94 93 GLU A N 1
ATOM 615 C CA . GLU A 1 93 ? 22.159 -3.970 -11.580 1.00 86.94 93 GLU A CA 1
ATOM 616 C C . GLU A 1 93 ? 21.954 -4.646 -12.945 1.00 86.94 93 GLU A C 1
ATOM 618 O O . GLU A 1 93 ? 22.363 -5.789 -13.134 1.00 86.94 93 GLU A O 1
ATOM 623 N N . TYR A 1 94 ? 21.378 -3.927 -13.913 1.00 90.06 94 TYR A N 1
ATOM 624 C CA . TYR A 1 94 ? 20.995 -4.468 -15.214 1.00 90.06 94 TYR A CA 1
ATOM 625 C C . TYR A 1 94 ? 21.622 -3.687 -16.369 1.00 90.06 94 TYR A C 1
ATOM 627 O O . TYR A 1 94 ? 21.384 -2.489 -16.544 1.00 90.06 94 TYR A O 1
ATOM 635 N N . ALA A 1 95 ? 22.377 -4.395 -17.212 1.00 86.94 95 ALA A N 1
ATOM 636 C CA . ALA A 1 95 ? 23.100 -3.801 -18.334 1.00 86.94 95 ALA A CA 1
ATOM 637 C C . ALA A 1 95 ? 22.185 -3.357 -19.490 1.00 86.94 95 ALA A C 1
ATOM 639 O O . ALA A 1 95 ? 22.499 -2.384 -20.177 1.00 86.94 95 ALA A O 1
ATOM 640 N N . SER A 1 96 ? 21.064 -4.051 -19.716 1.00 93.94 96 SER A N 1
ATOM 641 C CA . SER A 1 96 ? 20.144 -3.748 -20.815 1.00 93.94 96 SER A CA 1
ATOM 642 C C . SER A 1 96 ? 18.910 -2.972 -20.342 1.00 93.94 96 SER A C 1
ATOM 644 O O . SER A 1 96 ? 18.429 -3.148 -19.222 1.00 93.94 96 SER A O 1
ATOM 646 N N . LEU A 1 97 ? 18.365 -2.114 -21.215 1.00 93.44 97 LEU A N 1
ATOM 647 C CA . LEU A 1 97 ? 17.106 -1.406 -20.948 1.00 93.44 97 LEU A CA 1
ATOM 648 C C . LEU A 1 97 ? 15.934 -2.381 -20.769 1.00 93.44 97 LEU A C 1
ATOM 650 O O . LEU A 1 97 ? 15.021 -2.112 -19.991 1.00 93.44 97 LEU A O 1
ATOM 654 N N . GLU A 1 98 ? 15.968 -3.504 -21.483 1.00 94.31 98 GLU A N 1
ATOM 655 C CA . GLU A 1 98 ? 14.953 -4.546 -21.392 1.00 94.31 98 GLU A CA 1
ATOM 656 C C . GLU A 1 98 ? 14.896 -5.139 -19.986 1.00 94.31 98 GLU A C 1
ATOM 658 O O . GLU A 1 98 ? 13.831 -5.139 -19.372 1.00 94.31 98 GLU A O 1
ATOM 663 N N . ASP A 1 99 ? 16.052 -5.534 -19.452 1.00 94.75 99 ASP A N 1
ATOM 664 C CA . ASP A 1 99 ? 16.169 -6.099 -18.108 1.00 94.75 99 ASP A CA 1
ATOM 665 C C . ASP A 1 99 ? 15.800 -5.065 -17.034 1.00 94.75 99 ASP A C 1
ATOM 667 O O . ASP A 1 99 ? 15.125 -5.388 -16.056 1.00 94.75 99 ASP A O 1
ATOM 671 N N . GLN A 1 100 ? 16.172 -3.793 -17.233 1.00 92.69 100 GLN A N 1
ATOM 672 C CA . GLN A 1 100 ? 15.752 -2.700 -16.349 1.00 92.69 100 GLN A CA 1
ATOM 673 C C . GLN A 1 100 ? 14.225 -2.556 -16.327 1.00 92.69 100 GLN A C 1
ATOM 675 O O . GLN A 1 100 ? 13.628 -2.474 -15.253 1.00 92.69 100 GLN A O 1
ATOM 680 N N . LEU A 1 101 ? 13.580 -2.533 -17.498 1.00 95.81 101 LEU A N 1
ATOM 681 C CA . LEU A 1 101 ? 12.124 -2.436 -17.612 1.00 95.81 101 LEU A CA 1
ATOM 682 C C . LEU A 1 101 ? 11.433 -3.654 -16.995 1.00 95.81 101 LEU A C 1
ATOM 684 O O . LEU A 1 101 ? 10.488 -3.478 -16.226 1.00 95.81 101 LEU A O 1
ATOM 688 N N . ASP A 1 102 ? 11.905 -4.864 -17.287 1.00 95.75 102 ASP A N 1
ATOM 689 C CA . ASP A 1 102 ? 11.328 -6.106 -16.767 1.00 95.75 102 ASP A CA 1
ATOM 690 C C . ASP A 1 102 ? 11.486 -6.201 -15.239 1.00 95.75 102 ASP A C 1
ATOM 692 O O . ASP A 1 102 ? 10.539 -6.587 -14.544 1.00 95.75 102 ASP A O 1
ATOM 696 N N . SER A 1 103 ? 12.612 -5.733 -14.691 1.00 94.31 103 SER A N 1
ATOM 697 C CA . SER A 1 103 ? 12.831 -5.623 -13.244 1.00 94.31 103 SER A CA 1
ATOM 698 C C . SER A 1 103 ? 11.873 -4.622 -12.589 1.00 94.31 103 SER A C 1
ATOM 700 O O . SER A 1 103 ? 11.197 -4.958 -11.617 1.00 94.31 103 SER A O 1
ATOM 702 N N . VAL A 1 104 ? 11.725 -3.415 -13.148 1.00 93.75 104 VAL A N 1
ATOM 703 C CA . VAL A 1 104 ? 10.795 -2.401 -12.608 1.00 93.75 104 VAL A CA 1
ATOM 704 C C . VAL A 1 104 ? 9.336 -2.861 -12.716 1.00 93.75 104 VAL A C 1
ATOM 706 O O . VAL A 1 104 ? 8.539 -2.623 -11.809 1.00 93.75 104 VAL A O 1
ATOM 709 N N . ILE A 1 105 ? 8.970 -3.561 -13.791 1.00 97.25 105 ILE A N 1
ATOM 710 C CA . ILE A 1 105 ? 7.652 -4.192 -13.942 1.00 97.25 105 ILE A CA 1
ATOM 711 C C . ILE A 1 105 ? 7.429 -5.255 -12.862 1.00 97.25 105 ILE A C 1
ATOM 713 O O . ILE A 1 105 ? 6.335 -5.326 -12.299 1.00 97.25 105 ILE A O 1
ATOM 717 N N . SER A 1 106 ? 8.433 -6.089 -12.587 1.00 95.12 106 SER A N 1
ATOM 718 C CA . SER A 1 106 ? 8.365 -7.114 -11.543 1.00 95.12 106 SER A CA 1
ATOM 719 C C . SER A 1 106 ? 8.157 -6.487 -10.162 1.00 95.12 106 SER A C 1
ATOM 721 O O . SER A 1 106 ? 7.233 -6.870 -9.441 1.00 95.12 106 SER A O 1
ATOM 723 N N . ASP A 1 107 ? 8.928 -5.448 -9.838 1.00 91.75 107 ASP A N 1
ATOM 724 C CA . ASP A 1 107 ? 8.795 -4.707 -8.582 1.00 91.75 107 ASP A CA 1
ATOM 725 C C . ASP A 1 107 ? 7.405 -4.063 -8.453 1.00 91.75 107 ASP A C 1
ATOM 727 O O . ASP A 1 107 ? 6.764 -4.162 -7.402 1.00 91.75 107 ASP A O 1
ATOM 731 N N . ALA A 1 108 ? 6.891 -3.457 -9.530 1.00 94.56 108 ALA A N 1
ATOM 732 C CA . ALA A 1 108 ? 5.554 -2.867 -9.552 1.00 94.56 108 ALA A CA 1
ATOM 733 C C . ALA A 1 108 ? 4.454 -3.924 -9.345 1.00 94.56 108 ALA A C 1
ATOM 735 O O . ALA A 1 108 ? 3.513 -3.688 -8.584 1.00 94.56 108 ALA A O 1
ATOM 736 N N . LYS A 1 109 ? 4.588 -5.114 -9.945 1.00 95.00 109 LYS A N 1
ATOM 737 C CA . LYS A 1 109 ? 3.678 -6.252 -9.716 1.00 95.00 109 LYS A CA 1
ATOM 738 C C . LYS A 1 109 ? 3.716 -6.736 -8.271 1.00 95.00 109 LYS A C 1
ATOM 740 O O . LYS A 1 109 ? 2.660 -6.946 -7.671 1.00 95.00 109 LYS A O 1
ATOM 745 N N . ALA A 1 110 ? 4.910 -6.881 -7.700 1.00 90.38 110 ALA A N 1
ATOM 746 C CA . ALA A 1 110 ? 5.078 -7.275 -6.306 1.00 90.38 110 ALA A CA 1
ATOM 747 C C . ALA A 1 110 ? 4.430 -6.249 -5.365 1.00 90.38 110 ALA A C 1
ATOM 749 O O . ALA A 1 110 ? 3.678 -6.621 -4.463 1.00 90.38 110 ALA A O 1
ATOM 750 N N . LYS A 1 111 ? 4.626 -4.950 -5.622 1.00 88.62 111 LYS A N 1
ATOM 751 C CA . LYS A 1 111 ? 3.970 -3.878 -4.859 1.00 88.62 111 LYS A CA 1
ATOM 752 C C . LYS A 1 111 ? 2.459 -3.836 -5.067 1.00 88.62 111 LYS A C 1
ATOM 754 O O . LYS A 1 111 ? 1.734 -3.583 -4.111 1.00 88.62 111 LYS A O 1
ATOM 759 N N . ASN A 1 112 ? 1.961 -4.164 -6.257 1.00 93.81 112 ASN A N 1
ATOM 760 C CA . ASN A 1 112 ? 0.530 -4.346 -6.497 1.00 93.81 112 ASN A CA 1
ATOM 761 C C . ASN A 1 112 ? -0.065 -5.490 -5.664 1.00 93.81 112 ASN A C 1
ATOM 763 O O . ASN A 1 112 ? -1.163 -5.336 -5.126 1.00 93.81 112 ASN A O 1
ATOM 767 N N . ALA A 1 113 ? 0.633 -6.622 -5.548 1.00 90.19 113 ALA A N 1
ATOM 768 C CA . ALA A 1 113 ? 0.208 -7.732 -4.697 1.00 90.19 113 ALA A CA 1
ATOM 769 C C . ALA A 1 113 ? 0.220 -7.328 -3.213 1.00 90.19 113 ALA A C 1
ATOM 771 O O . ALA A 1 113 ? -0.801 -7.453 -2.545 1.00 90.19 113 ALA A O 1
ATOM 772 N N . GLN A 1 114 ? 1.307 -6.714 -2.738 1.00 86.31 114 GLN A N 1
ATOM 773 C CA . GLN A 1 114 ? 1.403 -6.213 -1.361 1.00 86.31 114 GLN A CA 1
ATOM 774 C C . GLN A 1 114 ? 0.289 -5.207 -1.038 1.00 86.31 114 GLN A C 1
ATOM 776 O O . GLN A 1 114 ? -0.387 -5.344 -0.024 1.00 86.31 114 GLN A O 1
ATOM 781 N N . ALA A 1 115 ? 0.031 -4.238 -1.922 1.00 89.75 115 ALA A N 1
ATOM 782 C CA . ALA A 1 115 ? -1.037 -3.258 -1.736 1.00 89.75 115 ALA A CA 1
ATOM 783 C C . ALA A 1 115 ? -2.436 -3.902 -1.749 1.00 89.75 115 ALA A C 1
ATOM 785 O O . ALA A 1 115 ? -3.346 -3.411 -1.079 1.00 89.75 115 ALA A O 1
ATOM 786 N N . LYS A 1 116 ? -2.634 -5.007 -2.486 1.00 90.94 116 LYS A N 1
ATOM 787 C CA . LYS A 1 116 ? -3.876 -5.796 -2.440 1.00 90.94 116 LYS A CA 1
ATOM 788 C C . LYS A 1 116 ? -4.104 -6.380 -1.054 1.00 90.94 116 LYS A C 1
ATOM 790 O O . LYS A 1 116 ? -5.177 -6.179 -0.490 1.00 90.94 116 LYS A O 1
ATOM 795 N N . ASP A 1 117 ? -3.108 -7.090 -0.544 1.00 85.06 117 ASP A N 1
ATOM 796 C CA . ASP A 1 117 ? -3.215 -7.819 0.716 1.00 85.06 117 ASP A CA 1
ATOM 797 C C . ASP A 1 117 ? -3.343 -6.832 1.878 1.00 85.06 117 ASP A C 1
ATOM 799 O O . ASP A 1 117 ? -4.236 -6.955 2.713 1.00 85.06 117 ASP A O 1
ATOM 803 N N . LEU A 1 118 ? -2.558 -5.755 1.835 1.00 85.69 118 LEU A N 1
ATOM 804 C CA . LEU A 1 118 ? -2.656 -4.628 2.752 1.00 85.69 118 LEU A CA 1
ATOM 805 C C . LEU A 1 118 ? -4.060 -4.008 2.767 1.00 85.69 118 LEU A C 1
ATOM 807 O O . LEU A 1 118 ? -4.613 -3.779 3.839 1.00 85.69 118 LEU A O 1
ATOM 811 N N . THR A 1 119 ? -4.674 -3.788 1.599 1.00 88.62 119 THR A N 1
ATOM 812 C CA . THR A 1 119 ? -6.053 -3.272 1.514 1.00 88.62 119 THR A CA 1
ATOM 813 C C . THR A 1 119 ? -7.048 -4.203 2.212 1.00 88.62 119 THR A C 1
ATOM 815 O O . THR A 1 119 ? -7.936 -3.721 2.916 1.00 88.62 119 THR A O 1
ATOM 818 N N . ALA A 1 120 ? -6.907 -5.521 2.047 1.00 85.31 120 ALA A N 1
ATOM 819 C CA . ALA A 1 120 ? -7.782 -6.500 2.694 1.00 85.31 120 ALA A CA 1
ATOM 820 C C . ALA A 1 120 ? -7.620 -6.491 4.226 1.00 85.31 120 ALA A C 1
ATOM 822 O O . ALA A 1 120 ? -8.615 -6.530 4.959 1.00 85.31 120 ALA A O 1
ATOM 823 N N . THR A 1 121 ? -6.388 -6.357 4.722 1.00 83.69 121 THR A N 1
ATOM 824 C CA . THR A 1 121 ? -6.126 -6.201 6.160 1.00 83.69 121 THR A CA 1
ATOM 825 C C . THR A 1 121 ? -6.735 -4.904 6.694 1.00 83.69 121 THR A C 1
ATOM 827 O O . THR A 1 121 ? -7.448 -4.932 7.695 1.00 83.69 121 THR A O 1
ATOM 830 N N . MET A 1 122 ? -6.561 -3.780 5.989 1.00 86.12 122 MET A N 1
ATOM 831 C CA . MET A 1 122 ? -7.163 -2.495 6.370 1.00 86.12 122 MET A CA 1
ATOM 832 C C . MET A 1 122 ? -8.697 -2.563 6.426 1.00 86.12 122 MET A C 1
ATOM 834 O O . MET A 1 122 ? -9.311 -1.998 7.329 1.00 86.12 122 MET A O 1
ATOM 838 N N . GLN A 1 123 ? -9.332 -3.270 5.485 1.00 88.62 123 GLN A N 1
ATOM 839 C CA . GLN A 1 123 ? -10.783 -3.495 5.492 1.00 88.62 123 GLN A CA 1
ATOM 840 C C . GLN A 1 123 ? -11.228 -4.331 6.694 1.00 88.62 123 GLN A C 1
ATOM 842 O O . GLN A 1 123 ? -12.240 -4.013 7.316 1.00 88.62 123 GLN A O 1
ATOM 847 N N . THR A 1 124 ? -10.456 -5.360 7.048 1.00 83.50 124 THR A N 1
ATOM 848 C CA . THR A 1 124 ? -10.735 -6.207 8.215 1.00 83.50 124 THR A CA 1
ATOM 849 C C . THR A 1 124 ? -10.714 -5.390 9.506 1.00 83.50 124 THR A C 1
ATOM 851 O O . THR A 1 124 ? -11.678 -5.454 10.271 1.00 83.50 124 THR A O 1
ATOM 854 N N . VAL A 1 125 ? -9.677 -4.568 9.698 1.00 84.06 125 VAL A N 1
ATOM 855 C CA . VAL A 1 125 ? -9.536 -3.673 10.860 1.00 84.06 125 VAL A CA 1
ATOM 856 C C . VAL A 1 125 ? -10.658 -2.628 10.896 1.00 84.06 125 VAL A C 1
ATOM 858 O O . VAL A 1 125 ? -11.323 -2.453 11.917 1.00 84.06 125 VAL A O 1
ATOM 861 N N . LEU A 1 126 ? -10.978 -2.000 9.756 1.00 88.44 126 LEU A N 1
ATOM 862 C CA . LEU A 1 126 ? -12.121 -1.086 9.649 1.00 88.44 126 LEU A CA 1
ATOM 863 C C . LEU A 1 126 ? -13.432 -1.755 10.097 1.00 88.44 126 LEU A C 1
ATOM 865 O O . LEU A 1 126 ? -14.226 -1.159 10.830 1.00 88.44 126 LEU A O 1
ATOM 869 N N . ASP A 1 127 ? -13.699 -2.972 9.629 1.00 84.94 127 ASP A N 1
ATOM 870 C CA . ASP A 1 127 ? -14.935 -3.674 9.956 1.00 84.94 127 ASP A CA 1
ATOM 871 C C . ASP A 1 127 ? -14.974 -4.156 11.413 1.00 84.94 127 ASP A C 1
ATOM 873 O O . ASP A 1 127 ? -16.061 -4.182 11.998 1.00 84.94 127 ASP A O 1
ATOM 877 N N . GLN A 1 128 ? -13.826 -4.481 12.015 1.00 83.81 128 GLN A N 1
ATOM 878 C CA . GLN A 1 128 ? -13.703 -4.744 13.454 1.00 83.81 128 GLN A CA 1
ATOM 879 C C . GLN A 1 128 ? -14.109 -3.510 14.267 1.00 83.81 128 GLN A C 1
ATOM 881 O O . GLN A 1 128 ? -15.111 -3.583 14.986 1.00 83.81 128 GLN A O 1
ATOM 886 N N . HIS A 1 129 ? -13.466 -2.359 14.045 1.00 85.75 129 HIS A N 1
ATOM 887 C CA . HIS A 1 129 ? -13.814 -1.117 14.747 1.00 85.75 129 HIS A CA 1
ATOM 888 C C . HIS A 1 129 ? -15.261 -0.692 14.509 1.00 85.75 129 HIS A C 1
ATOM 890 O O . HIS A 1 129 ? -15.958 -0.249 15.419 1.00 85.75 129 HIS A O 1
ATOM 896 N N . LYS A 1 130 ? -15.787 -0.852 13.287 1.00 91.69 130 LYS A N 1
ATOM 897 C CA . LYS A 1 130 ? -17.195 -0.526 13.004 1.00 91.69 130 LYS A CA 1
ATOM 898 C C . LYS A 1 130 ? -18.158 -1.350 13.848 1.00 91.69 130 LYS A C 1
ATOM 900 O O . LYS A 1 130 ? -19.158 -0.794 14.314 1.00 91.69 130 LYS A O 1
ATOM 905 N N . ARG A 1 131 ? -17.910 -2.654 13.998 1.00 89.19 131 ARG A N 1
ATOM 906 C CA . ARG A 1 131 ? -18.748 -3.528 14.829 1.00 89.19 131 ARG A CA 1
ATOM 907 C C . ARG A 1 131 ? -18.632 -3.135 16.294 1.00 89.19 131 ARG A C 1
ATOM 909 O O . ARG A 1 131 ? -19.664 -2.946 16.938 1.00 89.19 131 ARG A O 1
ATOM 916 N N . GLU A 1 132 ? -17.412 -2.939 16.773 1.00 85.12 132 GLU A N 1
ATOM 917 C CA . GLU A 1 132 ? -17.143 -2.688 18.184 1.00 85.12 132 GLU A CA 1
ATOM 918 C C . GLU A 1 132 ? -17.640 -1.312 18.637 1.00 85.12 132 GLU A C 1
ATOM 920 O O . GLU A 1 132 ? -18.433 -1.223 19.574 1.00 85.12 132 GLU A O 1
ATOM 925 N N . LEU A 1 133 ? -17.359 -0.249 17.879 1.00 91.19 133 LEU A N 1
ATOM 926 C CA . LEU A 1 133 ? -17.919 1.082 18.134 1.00 91.19 133 LEU A CA 1
ATOM 927 C C . LEU A 1 133 ? -19.451 1.078 18.115 1.00 91.19 133 LEU A C 1
ATOM 929 O O . LEU A 1 133 ? -20.084 1.774 18.908 1.00 91.19 133 LEU A O 1
ATOM 933 N N . THR A 1 134 ? -20.079 0.305 17.224 1.00 96.12 134 THR A N 1
ATOM 934 C CA . THR A 1 134 ? -21.548 0.191 17.194 1.00 96.12 134 THR A CA 1
ATOM 935 C C . THR A 1 134 ? -22.068 -0.515 18.448 1.00 96.12 134 THR A C 1
ATOM 937 O O . THR A 1 134 ? -23.031 -0.041 19.063 1.00 96.12 134 THR A O 1
ATOM 940 N N . ARG A 1 135 ? -21.421 -1.617 18.849 1.00 94.69 135 ARG A N 1
ATOM 941 C CA . ARG A 1 135 ? -21.738 -2.380 20.063 1.00 94.69 135 ARG A CA 1
ATOM 942 C C . ARG A 1 135 ? -21.604 -1.503 21.305 1.00 94.69 135 ARG A C 1
ATOM 944 O O . ARG A 1 135 ? -22.571 -1.384 22.056 1.00 94.69 135 ARG A O 1
ATOM 951 N N . LEU A 1 136 ? -20.465 -0.836 21.475 1.00 90.44 136 LEU A N 1
ATOM 952 C CA . LEU A 1 136 ? -20.161 0.027 22.616 1.00 90.44 136 LEU A CA 1
ATOM 953 C C . LEU A 1 136 ? -21.083 1.244 22.671 1.00 90.44 136 LEU A C 1
ATOM 955 O O . LEU A 1 136 ? -21.690 1.492 23.708 1.00 90.44 136 LEU A O 1
ATOM 959 N N . ARG A 1 137 ? -21.323 1.943 21.552 1.00 96.50 137 ARG A N 1
ATOM 960 C CA . ARG A 1 137 ? -22.282 3.068 21.512 1.00 96.50 137 ARG A CA 1
ATOM 961 C C . ARG A 1 137 ? -23.695 2.645 21.904 1.00 96.50 137 ARG A C 1
ATOM 963 O O . ARG A 1 137 ? -24.388 3.395 22.591 1.00 96.50 137 ARG A O 1
ATOM 970 N N . SER A 1 138 ? -24.149 1.467 21.470 1.00 97.06 138 SER A N 1
ATOM 971 C CA . SER A 1 138 ? -25.439 0.937 21.925 1.00 97.06 138 SER A CA 1
ATOM 972 C C . SER A 1 138 ? -25.393 0.507 23.390 1.00 97.06 138 SER A C 1
ATOM 974 O O . SER A 1 138 ? -26.408 0.654 24.067 1.00 97.06 138 SER A O 1
ATOM 976 N N . GLY A 1 139 ? -24.281 -0.062 23.852 1.00 96.12 139 GLY A N 1
ATOM 977 C CA . GLY A 1 139 ? -24.114 -0.550 25.215 1.00 96.12 139 GLY A CA 1
ATOM 978 C C . GLY A 1 139 ? -24.110 0.583 26.232 1.00 96.12 139 GLY A C 1
ATOM 979 O O . GLY A 1 139 ? -24.847 0.509 27.208 1.00 96.12 139 GLY A O 1
ATOM 980 N N . VAL A 1 140 ? -23.403 1.678 25.943 1.00 97.00 140 VAL A N 1
ATOM 981 C CA . VAL A 1 140 ? -23.391 2.898 26.765 1.00 97.00 140 VAL A CA 1
ATOM 982 C C . VAL A 1 140 ? -24.803 3.453 26.933 1.00 97.00 140 VAL A C 1
ATOM 984 O O . VAL A 1 140 ? -25.242 3.708 28.050 1.00 97.00 140 VAL A O 1
ATOM 987 N N . LYS A 1 141 ? -25.578 3.544 25.844 1.00 96.19 141 LYS A N 1
ATOM 988 C CA . LYS A 1 141 ? -26.983 3.992 25.901 1.00 96.19 141 LYS A CA 1
ATOM 989 C C . LYS A 1 141 ? -27.884 3.072 26.729 1.00 96.19 141 LYS A C 1
ATOM 991 O O . LYS A 1 141 ? -28.878 3.535 27.276 1.00 96.19 141 LYS A O 1
ATOM 996 N N . LYS A 1 142 ? -27.570 1.776 26.775 1.00 96.50 142 LYS A N 1
ATOM 997 C CA . LYS A 1 142 ? -28.333 0.748 27.499 1.00 96.50 142 LYS A CA 1
ATOM 998 C C . LYS A 1 142 ? -27.797 0.485 28.912 1.00 96.50 142 LYS A C 1
ATOM 1000 O O . LYS A 1 142 ? -28.368 -0.345 29.609 1.00 96.50 142 LYS A O 1
ATOM 1005 N N . GLY A 1 143 ? -26.705 1.137 29.318 1.00 95.81 143 GLY A N 1
ATOM 1006 C CA . GLY A 1 143 ? -26.008 0.862 30.578 1.00 95.81 143 GLY A CA 1
ATOM 1007 C C . GLY A 1 143 ? -25.291 -0.494 30.634 1.00 95.81 143 GLY A C 1
ATOM 1008 O O . GLY A 1 143 ? -24.914 -0.930 31.714 1.00 95.81 143 GLY A O 1
ATOM 1009 N N . THR A 1 144 ? -25.106 -1.179 29.499 1.00 94.00 144 THR A N 1
ATOM 1010 C CA . THR A 1 144 ? -24.416 -2.484 29.412 1.00 94.00 144 THR A CA 1
ATOM 1011 C C . THR A 1 144 ? -22.953 -2.365 28.978 1.00 94.00 144 THR A C 1
ATOM 1013 O O . THR A 1 144 ? -22.293 -3.378 28.775 1.00 94.00 144 THR A O 1
ATOM 1016 N N . ALA A 1 145 ? -22.480 -1.142 28.746 1.00 92.19 145 ALA A N 1
ATOM 1017 C CA . ALA A 1 145 ? -21.083 -0.795 28.521 1.00 92.19 145 ALA A CA 1
ATOM 1018 C C . ALA A 1 145 ? -20.823 0.581 29.141 1.00 92.19 145 ALA A C 1
ATOM 1020 O O . ALA A 1 145 ? -21.748 1.374 29.344 1.00 92.19 145 ALA A O 1
ATOM 1021 N N . THR A 1 146 ? -19.567 0.863 29.434 1.00 93.00 146 THR A N 1
ATOM 1022 C CA . THR A 1 146 ? -19.104 2.102 30.048 1.00 93.00 146 THR A CA 1
ATOM 1023 C C . THR A 1 146 ? -18.618 3.089 28.992 1.00 93.00 146 THR A C 1
ATOM 1025 O O . THR A 1 146 ? -18.186 2.712 27.902 1.00 93.00 146 THR A O 1
ATOM 1028 N N . GLN A 1 147 ? -18.663 4.383 29.322 1.00 94.25 147 GLN A N 1
ATOM 1029 C CA . GLN A 1 147 ? -18.071 5.412 28.465 1.00 94.25 147 GLN A CA 1
ATOM 1030 C C . GLN A 1 147 ? -16.557 5.195 28.298 1.00 94.25 147 GLN A C 1
ATOM 1032 O O . GLN A 1 147 ? -16.037 5.399 27.210 1.00 94.25 147 GLN A O 1
ATOM 1037 N N . ALA A 1 148 ? -15.878 4.698 29.338 1.00 86.44 148 ALA A N 1
ATOM 1038 C CA . ALA A 1 148 ? -14.451 4.395 29.296 1.00 86.44 148 ALA A CA 1
ATOM 1039 C C . ALA A 1 148 ? -14.101 3.313 28.257 1.00 86.44 148 ALA A C 1
ATOM 1041 O O . ALA A 1 148 ? -13.122 3.465 27.534 1.00 86.44 148 ALA A O 1
ATOM 1042 N N . GLU A 1 149 ? -14.914 2.257 28.130 1.00 77.25 149 GLU A N 1
ATOM 1043 C CA . GLU A 1 149 ? -14.724 1.237 27.087 1.00 77.25 149 GLU A CA 1
ATOM 1044 C C . GLU A 1 149 ? -14.910 1.824 25.680 1.00 77.25 149 GLU A C 1
ATOM 1046 O O . GLU A 1 149 ? -14.141 1.515 24.773 1.00 77.25 149 GLU A O 1
ATOM 1051 N N . LEU A 1 150 ? -15.897 2.708 25.494 1.00 87.38 150 LEU A N 1
ATOM 1052 C CA . LEU A 1 150 ? -16.099 3.403 24.220 1.00 87.38 150 LEU A CA 1
ATOM 1053 C C . LEU A 1 150 ? -14.925 4.332 23.874 1.00 87.38 150 LEU A C 1
ATOM 1055 O O . LEU A 1 150 ? -14.497 4.370 22.720 1.00 87.38 150 LEU A O 1
ATOM 1059 N N . ASP A 1 151 ? -14.408 5.070 24.852 1.00 84.44 151 ASP A N 1
ATOM 1060 C CA . ASP A 1 151 ? -13.278 5.980 24.653 1.00 84.44 151 ASP A CA 1
ATOM 1061 C C . ASP A 1 151 ? -11.984 5.213 24.346 1.00 84.44 151 ASP A C 1
ATOM 1063 O O . ASP A 1 151 ? -11.212 5.636 23.482 1.00 84.44 151 ASP A O 1
ATOM 1067 N N . ALA A 1 152 ? -11.777 4.057 24.986 1.00 79.06 152 ALA A N 1
ATOM 1068 C CA . ALA A 1 152 ? -10.660 3.161 24.694 1.00 79.06 152 ALA A CA 1
ATOM 1069 C C . ALA A 1 152 ? -10.717 2.630 23.252 1.00 79.06 152 ALA A C 1
ATOM 1071 O O . ALA A 1 152 ? -9.717 2.686 22.537 1.00 79.06 152 ALA A O 1
ATOM 1072 N N . GLU A 1 153 ? -11.893 2.203 22.785 1.00 84.81 153 GLU A N 1
ATOM 1073 C CA . GLU A 1 153 ? -12.072 1.756 21.398 1.00 84.81 153 GLU A CA 1
ATOM 1074 C C . GLU A 1 153 ? -11.841 2.894 20.389 1.00 84.81 153 GLU A C 1
ATOM 1076 O O . GLU A 1 153 ? -11.217 2.696 19.349 1.00 84.81 153 GLU A O 1
ATOM 1081 N N . LEU A 1 154 ? -12.296 4.116 20.692 1.00 85.00 154 LEU A N 1
ATOM 1082 C CA . LEU A 1 154 ? -12.023 5.288 19.852 1.00 85.00 154 LEU A CA 1
ATOM 1083 C C . LEU A 1 154 ? -10.527 5.616 19.784 1.00 85.00 154 LEU A C 1
ATOM 1085 O O . LEU A 1 154 ? -10.041 6.027 18.728 1.00 85.00 154 LEU A O 1
ATOM 1089 N N . ALA A 1 155 ? -9.798 5.457 20.890 1.00 82.25 155 ALA A N 1
ATOM 1090 C CA . ALA A 1 155 ? -8.351 5.645 20.924 1.00 82.25 155 ALA A CA 1
ATOM 1091 C C . ALA A 1 155 ? -7.622 4.572 20.100 1.00 82.25 155 ALA A C 1
ATOM 1093 O O . ALA A 1 155 ? -6.763 4.921 19.288 1.00 82.25 155 ALA A O 1
ATOM 1094 N N . SER A 1 156 ? -8.019 3.304 20.239 1.00 78.06 156 SER A N 1
ATOM 1095 C CA . SER A 1 156 ? -7.499 2.194 19.430 1.00 78.06 156 SER A CA 1
ATOM 1096 C C . SER A 1 156 ? -7.718 2.445 17.931 1.00 78.06 156 SER A C 1
ATOM 1098 O O . SER A 1 156 ? -6.764 2.494 17.154 1.00 78.06 156 SER A O 1
ATOM 1100 N N . ALA A 1 157 ? -8.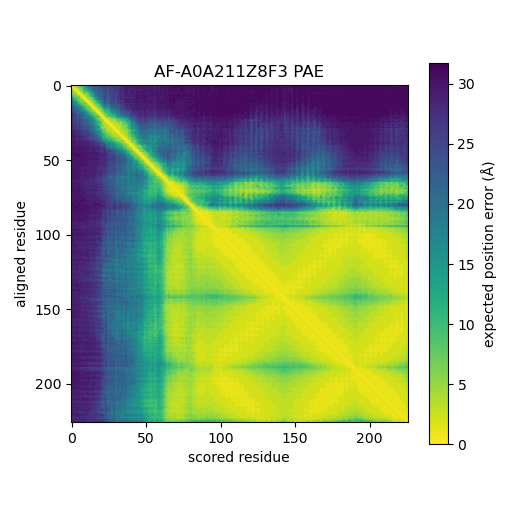948 2.791 17.539 1.00 81.31 157 ALA A N 1
ATOM 1101 C CA . ALA A 1 157 ? -9.290 3.100 16.152 1.00 81.31 157 ALA A CA 1
ATOM 1102 C C . ALA A 1 157 ? -8.505 4.291 15.570 1.00 81.31 157 ALA A C 1
ATOM 1104 O O . ALA A 1 157 ? -8.216 4.320 14.372 1.00 81.31 157 ALA A O 1
ATOM 1105 N N . ARG A 1 158 ? -8.146 5.288 16.392 1.00 84.38 158 ARG A N 1
ATOM 1106 C CA . ARG A 1 158 ? -7.276 6.406 15.977 1.00 84.38 158 ARG A CA 1
ATOM 1107 C C . ARG A 1 158 ? -5.838 5.951 15.742 1.00 84.38 158 ARG A C 1
ATOM 1109 O O . ARG A 1 158 ? -5.255 6.342 14.735 1.00 84.38 158 ARG A O 1
ATOM 1116 N N . SER A 1 159 ? -5.297 5.116 16.627 1.00 79.19 159 SER A N 1
ATOM 1117 C CA . SER A 1 159 ? -3.957 4.540 16.466 1.00 79.19 159 SER A CA 1
ATOM 1118 C C . SER A 1 159 ? -3.858 3.735 15.168 1.00 79.19 159 SER A C 1
ATOM 1120 O O . SER A 1 159 ? -2.978 3.983 14.340 1.00 79.19 159 SER A O 1
ATOM 1122 N N . ASP A 1 160 ? -4.818 2.844 14.925 1.00 78.50 160 ASP A N 1
ATOM 1123 C CA . ASP A 1 160 ? -4.844 2.018 13.717 1.00 78.50 160 ASP A CA 1
ATOM 1124 C C . ASP A 1 160 ? -5.015 2.855 12.451 1.00 78.50 160 ASP A C 1
ATOM 1126 O O . ASP A 1 160 ? -4.344 2.608 11.445 1.00 78.50 160 ASP A O 1
ATOM 1130 N N . LYS A 1 161 ? -5.836 3.911 12.502 1.00 87.75 161 LYS A N 1
ATOM 1131 C CA . LYS A 1 161 ? -5.945 4.887 11.412 1.00 87.75 161 LYS A CA 1
ATOM 1132 C C . LYS A 1 161 ? -4.583 5.502 11.069 1.00 87.75 161 LYS A C 1
ATOM 1134 O O . LYS A 1 161 ? -4.260 5.612 9.887 1.00 87.75 161 LYS A O 1
ATOM 1139 N N . ASP A 1 162 ? -3.777 5.877 12.058 1.00 82.88 162 ASP A N 1
ATOM 1140 C CA . ASP A 1 162 ? -2.459 6.474 11.814 1.00 82.88 162 ASP A CA 1
ATOM 1141 C C . ASP A 1 162 ? -1.481 5.471 11.182 1.00 82.88 162 ASP A C 1
ATOM 1143 O O . ASP A 1 162 ? -0.677 5.837 10.316 1.00 82.88 162 ASP A O 1
ATOM 1147 N N . VAL A 1 163 ? -1.573 4.187 11.546 1.00 81.75 163 VAL A N 1
ATOM 1148 C CA . VAL A 1 163 ? -0.825 3.113 10.870 1.00 81.75 163 VAL A CA 1
ATOM 1149 C C . VAL A 1 163 ? -1.280 2.962 9.419 1.00 81.75 163 VAL A C 1
ATOM 1151 O O . VAL A 1 163 ? -0.448 2.900 8.509 1.00 81.75 163 VAL A O 1
ATOM 1154 N N . MET A 1 164 ? -2.591 2.958 9.180 1.00 85.31 164 MET A N 1
ATOM 1155 C CA . MET A 1 164 ? -3.151 2.899 7.833 1.00 85.31 164 MET A CA 1
ATOM 1156 C C . MET A 1 164 ? -2.737 4.102 6.974 1.00 85.31 164 MET A C 1
ATOM 1158 O O . MET A 1 164 ? -2.412 3.926 5.800 1.00 85.31 164 MET A O 1
ATOM 1162 N N . ASP A 1 165 ? -2.687 5.311 7.537 1.00 87.81 165 ASP A N 1
ATOM 1163 C CA . ASP A 1 165 ? -2.232 6.518 6.835 1.00 87.81 165 ASP A CA 1
ATOM 1164 C C . ASP A 1 165 ? -0.761 6.432 6.421 1.00 87.81 165 ASP A C 1
ATOM 1166 O O . ASP A 1 165 ? -0.398 6.791 5.292 1.00 87.81 165 ASP A O 1
ATOM 1170 N N . LYS A 1 166 ? 0.097 5.911 7.304 1.00 83.69 166 LYS A N 1
ATOM 1171 C CA . LYS A 1 166 ? 1.503 5.637 6.974 1.00 83.69 166 LYS A CA 1
ATOM 1172 C C . LYS A 1 166 ? 1.607 4.612 5.848 1.00 83.69 166 LYS A C 1
ATOM 1174 O O . LYS A 1 166 ? 2.376 4.818 4.912 1.00 83.69 166 LYS A O 1
ATOM 1179 N N . ALA A 1 167 ? 0.795 3.560 5.892 1.00 84.31 167 ALA A N 1
ATOM 1180 C CA . ALA A 1 167 ? 0.768 2.517 4.874 1.00 84.31 167 ALA A CA 1
ATOM 1181 C C . ALA A 1 167 ? 0.299 3.040 3.500 1.00 84.31 167 ALA A C 1
ATOM 1183 O O . ALA A 1 167 ? 0.897 2.731 2.462 1.00 84.31 167 ALA A O 1
ATOM 1184 N N . VAL A 1 168 ? -0.724 3.903 3.481 1.00 90.75 168 VAL A N 1
ATOM 1185 C CA . VAL A 1 168 ? -1.163 4.630 2.278 1.00 90.75 168 VAL A CA 1
ATOM 1186 C C . VAL A 1 168 ? -0.037 5.518 1.749 1.00 90.75 168 VAL A C 1
ATOM 1188 O O . VAL A 1 168 ? 0.233 5.520 0.548 1.00 90.75 168 VAL A O 1
ATOM 1191 N N . SER A 1 169 ? 0.640 6.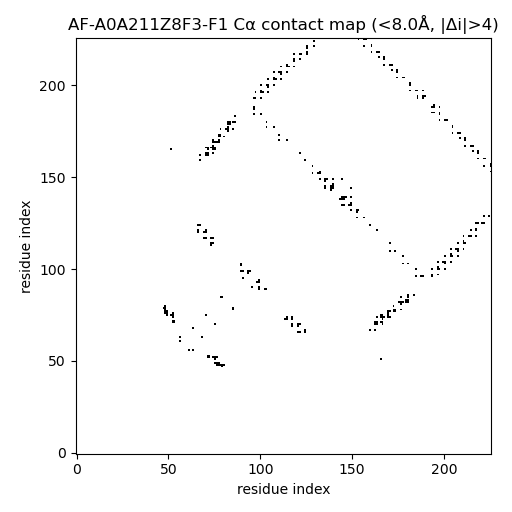252 2.631 1.00 87.94 169 SER A N 1
ATOM 1192 C CA . SER A 1 169 ? 1.729 7.161 2.258 1.00 87.94 169 SER A CA 1
ATOM 1193 C C . SER A 1 169 ? 2.932 6.414 1.678 1.00 87.94 169 SER A C 1
ATOM 1195 O O . SER A 1 169 ? 3.433 6.797 0.623 1.00 87.94 169 SER A O 1
ATOM 1197 N N . GLY A 1 170 ? 3.340 5.295 2.281 1.00 85.75 170 GLY A N 1
ATOM 1198 C CA . GLY A 1 170 ? 4.392 4.432 1.737 1.00 85.75 170 GLY A CA 1
ATOM 1199 C C . GLY A 1 170 ? 4.019 3.844 0.373 1.00 85.75 170 GLY A C 1
ATOM 1200 O O . GLY A 1 170 ? 4.839 3.805 -0.544 1.00 85.75 170 GLY A O 1
ATOM 1201 N N . THR A 1 171 ? 2.757 3.454 0.180 1.00 88.25 171 THR A N 1
ATOM 1202 C CA . THR A 1 171 ? 2.275 2.962 -1.124 1.00 88.25 171 THR A CA 1
ATOM 1203 C C . THR A 1 171 ? 2.244 4.078 -2.178 1.00 88.25 171 THR A C 1
ATOM 1205 O O . THR A 1 171 ? 2.613 3.839 -3.329 1.00 88.25 171 THR A O 1
ATOM 1208 N N . ARG A 1 172 ? 1.884 5.312 -1.794 1.00 91.50 172 ARG A N 1
ATOM 1209 C CA . ARG A 1 172 ? 1.978 6.504 -2.660 1.00 91.50 172 ARG A CA 1
ATOM 1210 C C . ARG A 1 172 ? 3.412 6.814 -3.067 1.00 91.50 172 ARG A C 1
ATOM 1212 O O . ARG A 1 172 ? 3.643 7.143 -4.227 1.00 91.50 172 ARG A O 1
ATOM 1219 N N . GLU A 1 173 ? 4.367 6.674 -2.156 1.00 88.31 173 GLU A N 1
ATOM 1220 C CA . GLU A 1 173 ? 5.776 6.881 -2.490 1.00 88.31 173 GLU A CA 1
ATOM 1221 C C . GLU A 1 173 ? 6.264 5.827 -3.491 1.00 88.31 173 GLU A C 1
ATOM 1223 O O . GLU A 1 173 ? 6.872 6.170 -4.501 1.00 88.31 173 GLU A O 1
ATOM 1228 N N . ASN A 1 174 ? 5.902 4.552 -3.301 1.00 87.62 174 ASN A N 1
ATOM 1229 C CA . ASN A 1 174 ? 6.189 3.506 -4.290 1.00 87.62 174 ASN A CA 1
ATOM 1230 C C . ASN A 1 174 ? 5.569 3.834 -5.664 1.00 87.62 174 ASN A C 1
ATOM 1232 O O . ASN A 1 174 ? 6.234 3.706 -6.691 1.00 87.62 174 ASN A O 1
ATOM 1236 N N . LEU A 1 175 ? 4.317 4.308 -5.695 1.00 93.38 175 LEU A N 1
ATOM 1237 C CA . LEU A 1 175 ? 3.659 4.758 -6.927 1.00 93.38 175 LEU A CA 1
ATOM 1238 C C . LEU A 1 175 ? 4.442 5.881 -7.619 1.00 93.38 175 LEU A C 1
ATOM 1240 O O . LEU A 1 175 ? 4.629 5.838 -8.840 1.00 93.38 175 LEU A O 1
ATOM 1244 N N . LYS A 1 176 ? 4.917 6.866 -6.852 1.00 91.81 176 LYS A N 1
ATOM 1245 C CA . LYS A 1 176 ? 5.750 7.955 -7.364 1.00 91.81 176 LYS A CA 1
ATOM 1246 C C . LYS A 1 176 ? 7.061 7.418 -7.939 1.00 91.81 176 LYS A C 1
ATOM 1248 O O . LYS A 1 176 ? 7.388 7.738 -9.077 1.00 91.81 176 LYS A O 1
ATOM 1253 N N . ILE A 1 177 ? 7.755 6.545 -7.212 1.00 90.81 177 ILE A N 1
ATOM 1254 C CA . ILE A 1 177 ? 9.011 5.923 -7.655 1.00 90.81 177 ILE A CA 1
ATOM 1255 C C . ILE A 1 177 ? 8.825 5.179 -8.979 1.00 90.81 177 ILE A C 1
ATOM 1257 O O . ILE A 1 177 ? 9.611 5.383 -9.903 1.00 90.81 177 ILE A O 1
ATOM 1261 N N . PHE A 1 178 ? 7.766 4.380 -9.125 1.00 93.81 178 PHE A N 1
ATOM 1262 C CA . PHE A 1 178 ? 7.494 3.690 -10.388 1.00 93.81 178 PHE A CA 1
ATOM 1263 C C . PHE A 1 178 ? 7.105 4.647 -11.516 1.00 93.81 178 PHE A C 1
ATOM 1265 O O . PHE A 1 178 ? 7.508 4.430 -12.657 1.00 93.81 178 PHE A O 1
ATOM 1272 N N . THR A 1 179 ? 6.369 5.718 -11.219 1.00 94.88 179 THR A N 1
ATOM 1273 C CA . THR A 1 179 ? 6.002 6.747 -12.208 1.00 94.88 179 THR A CA 1
ATOM 1274 C C . THR A 1 179 ? 7.230 7.494 -12.729 1.00 94.88 179 THR A C 1
ATOM 1276 O O . THR A 1 179 ? 7.391 7.679 -13.942 1.00 94.88 179 THR A O 1
ATOM 1279 N N . ASP A 1 180 ? 8.132 7.865 -11.826 1.00 92.12 180 ASP A N 1
ATOM 1280 C CA . ASP A 1 180 ? 9.397 8.520 -12.143 1.00 92.12 180 ASP A CA 1
ATOM 1281 C C . ASP A 1 180 ? 10.317 7.557 -12.920 1.00 92.12 180 ASP A C 1
ATOM 1283 O O . ASP A 1 180 ? 10.855 7.917 -13.973 1.00 92.12 180 ASP A O 1
ATOM 1287 N N . ALA A 1 181 ? 10.420 6.297 -12.480 1.00 91.88 181 ALA A N 1
ATOM 1288 C CA . ALA A 1 181 ? 11.189 5.260 -13.166 1.00 91.88 181 ALA A CA 1
ATOM 1289 C C . ALA A 1 181 ? 10.676 4.996 -14.578 1.00 91.88 181 ALA A C 1
ATOM 1291 O O . ALA A 1 181 ? 11.451 4.998 -15.536 1.00 91.88 181 ALA A O 1
ATOM 1292 N N . ARG A 1 182 ? 9.357 4.862 -14.734 1.00 95.12 182 ARG A N 1
ATOM 1293 C CA . ARG A 1 182 ? 8.709 4.758 -16.039 1.00 95.12 182 ARG A CA 1
ATOM 1294 C C . ARG A 1 182 ? 9.080 5.942 -16.918 1.00 95.12 182 ARG A C 1
ATOM 1296 O O . ARG A 1 182 ? 9.393 5.740 -18.086 1.00 95.12 182 ARG A O 1
ATOM 1303 N N . THR A 1 183 ? 9.032 7.165 -16.393 1.00 94.38 183 THR A N 1
ATOM 1304 C CA . THR A 1 183 ? 9.356 8.381 -17.157 1.00 94.38 183 THR A CA 1
ATOM 1305 C C . THR A 1 183 ? 10.803 8.363 -17.650 1.00 94.38 183 THR A C 1
ATOM 1307 O O . THR A 1 183 ? 11.039 8.591 -18.837 1.00 94.38 183 THR A O 1
ATOM 1310 N N . SER A 1 184 ? 11.748 8.007 -16.778 1.00 91.75 184 SER A N 1
ATOM 1311 C CA . SER A 1 184 ? 13.169 7.899 -17.123 1.00 91.75 184 SER A CA 1
ATOM 1312 C C . SER A 1 184 ? 13.443 6.801 -18.159 1.00 91.75 184 SER A C 1
ATOM 1314 O O . SER A 1 184 ? 14.086 7.048 -19.180 1.00 91.75 184 SER A O 1
ATOM 1316 N N . LEU A 1 185 ? 12.899 5.596 -17.959 1.00 91.31 185 LEU A N 1
ATOM 1317 C CA . LEU A 1 185 ? 13.113 4.464 -18.867 1.00 91.31 185 LEU A CA 1
ATOM 1318 C C . LEU A 1 185 ? 12.405 4.661 -20.214 1.00 91.31 185 LEU A C 1
ATOM 1320 O O . LEU A 1 185 ? 12.953 4.311 -21.258 1.00 91.31 185 LEU A O 1
ATOM 1324 N N . LYS A 1 186 ? 11.228 5.297 -20.224 1.00 95.25 186 LYS A N 1
ATOM 1325 C CA . LYS A 1 186 ? 10.519 5.649 -21.462 1.00 95.25 186 LYS A CA 1
ATOM 1326 C C . LYS A 1 186 ? 11.341 6.577 -22.352 1.00 95.25 186 LYS A C 1
ATOM 1328 O O . LYS A 1 186 ? 11.280 6.427 -23.568 1.00 95.25 186 LYS A O 1
ATOM 1333 N N . ALA A 1 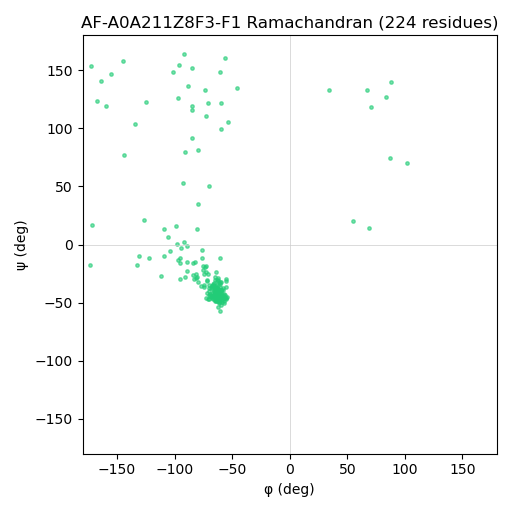187 ? 12.107 7.505 -21.778 1.00 93.25 187 ALA A N 1
ATOM 1334 C CA . ALA A 1 187 ? 12.972 8.393 -22.557 1.00 93.25 187 ALA A CA 1
ATOM 1335 C C . ALA A 1 187 ? 14.083 7.633 -23.308 1.00 93.25 187 ALA A C 1
ATOM 1337 O O . ALA A 1 187 ? 14.577 8.118 -24.321 1.00 93.25 187 ALA A O 1
ATOM 1338 N N . LYS A 1 188 ? 14.446 6.433 -22.835 1.00 92.19 188 LYS A N 1
ATOM 1339 C CA . LYS A 1 188 ? 15.466 5.558 -23.431 1.00 92.19 188 LYS A CA 1
ATOM 1340 C C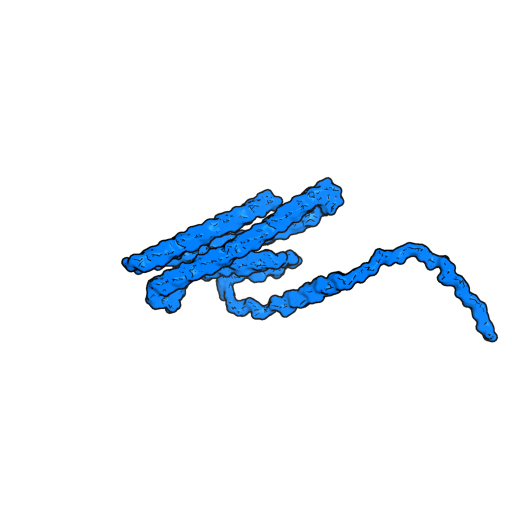 . LYS A 1 188 ? 14.879 4.501 -24.380 1.00 92.19 188 LYS A C 1
ATOM 1342 O O . LYS A 1 188 ? 15.628 3.861 -25.110 1.00 92.19 188 LYS A O 1
ATOM 1347 N N . ALA A 1 189 ? 13.557 4.317 -24.386 1.00 94.31 189 ALA A N 1
ATOM 1348 C CA . ALA A 1 189 ? 12.865 3.291 -25.163 1.00 94.31 189 ALA A CA 1
ATOM 1349 C C . ALA A 1 189 ? 12.849 3.621 -26.665 1.00 94.31 189 ALA A C 1
ATOM 1351 O O . ALA A 1 189 ? 12.137 4.526 -27.111 1.00 94.31 189 ALA A O 1
ATOM 1352 N N . THR A 1 190 ? 13.591 2.852 -27.464 1.00 94.31 190 THR A N 1
ATOM 1353 C CA . THR A 1 190 ? 13.731 3.094 -28.914 1.00 94.31 190 THR A CA 1
ATOM 1354 C C . THR A 1 190 ? 13.076 2.008 -29.760 1.00 94.31 190 THR A C 1
ATOM 1356 O O . THR A 1 190 ? 12.595 2.302 -30.861 1.00 94.31 190 THR A O 1
ATOM 1359 N N . THR A 1 191 ? 12.968 0.784 -29.241 1.00 96.38 191 THR A N 1
ATOM 1360 C CA . THR A 1 191 ? 12.390 -0.352 -29.966 1.00 96.38 191 THR A CA 1
ATOM 1361 C C . THR A 1 191 ? 10.885 -0.495 -29.718 1.00 96.38 191 THR A C 1
ATOM 1363 O O . THR A 1 191 ? 10.313 0.068 -28.779 1.00 96.38 191 THR A O 1
ATOM 1366 N N . ALA A 1 192 ? 10.201 -1.268 -30.568 1.00 96.38 192 ALA A N 1
ATOM 1367 C CA . ALA A 1 192 ? 8.799 -1.622 -30.334 1.00 96.38 192 ALA A CA 1
ATOM 1368 C C . ALA A 1 192 ? 8.623 -2.452 -29.047 1.00 96.38 192 ALA A C 1
ATOM 1370 O O . ALA A 1 192 ? 7.624 -2.288 -28.345 1.00 96.38 192 ALA A O 1
ATOM 1371 N N . GLN A 1 193 ? 9.608 -3.291 -28.717 1.00 96.12 193 GLN A N 1
ATOM 1372 C CA . GLN A 1 193 ? 9.599 -4.140 -27.528 1.00 96.12 193 GLN A CA 1
ATOM 1373 C C . GLN A 1 193 ? 9.743 -3.306 -26.245 1.00 96.12 193 GLN A C 1
ATOM 1375 O O . GLN A 1 193 ? 8.968 -3.494 -25.306 1.00 96.12 193 GLN A O 1
ATOM 1380 N N . ASP A 1 194 ? 10.629 -2.304 -26.236 1.00 95.94 194 ASP A N 1
ATOM 1381 C CA . ASP A 1 194 ? 10.761 -1.357 -25.118 1.00 95.94 194 ASP A CA 1
ATOM 1382 C C . ASP A 1 194 ? 9.446 -0.616 -24.866 1.00 95.94 194 ASP A C 1
ATOM 1384 O O . ASP A 1 194 ? 8.981 -0.505 -23.732 1.00 95.94 194 ASP A O 1
ATOM 1388 N N . ARG A 1 195 ? 8.799 -0.133 -25.936 1.00 96.88 195 ARG A N 1
ATOM 1389 C CA . ARG A 1 195 ? 7.511 0.570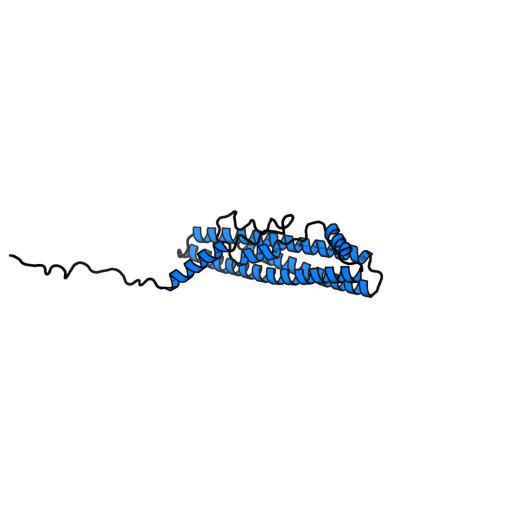 -25.834 1.00 96.88 195 ARG A CA 1
ATOM 1390 C C . ARG A 1 195 ? 6.409 -0.339 -25.294 1.00 96.88 195 ARG A C 1
ATOM 1392 O O . ARG A 1 195 ? 5.579 0.125 -24.512 1.00 96.88 195 ARG A O 1
ATOM 1399 N N . ALA A 1 196 ? 6.406 -1.617 -25.671 1.00 98.00 196 ALA A N 1
ATOM 1400 C CA . ALA A 1 196 ? 5.466 -2.597 -25.134 1.00 98.00 196 ALA A CA 1
ATOM 1401 C C . ALA A 1 196 ? 5.670 -2.810 -23.624 1.00 98.00 196 ALA A C 1
ATOM 1403 O O . ALA A 1 196 ? 4.690 -2.794 -22.873 1.00 98.00 196 ALA A O 1
ATOM 1404 N N . ARG A 1 197 ? 6.926 -2.919 -23.167 1.00 97.94 197 ARG A N 1
ATOM 1405 C CA . ARG A 1 197 ? 7.280 -3.014 -21.739 1.00 97.94 197 ARG A CA 1
ATOM 1406 C C . ARG A 1 197 ? 6.915 -1.748 -20.962 1.00 97.94 197 ARG A C 1
ATOM 1408 O O . ARG A 1 197 ? 6.272 -1.839 -19.921 1.00 97.94 197 ARG A O 1
ATOM 1415 N N . VAL A 1 198 ? 7.200 -0.559 -21.495 1.00 97.94 198 VAL A N 1
ATOM 1416 C CA . VAL A 1 198 ? 6.737 0.714 -20.905 1.00 97.94 198 VAL A CA 1
ATOM 1417 C C . VAL A 1 198 ? 5.210 0.730 -20.777 1.00 97.94 198 VAL A C 1
ATOM 1419 O O . VAL A 1 198 ? 4.682 1.103 -19.731 1.00 97.94 198 VAL A O 1
ATOM 1422 N N . GLY A 1 199 ? 4.489 0.261 -21.800 1.00 98.25 199 GLY A N 1
ATOM 1423 C CA . GLY A 1 199 ? 3.032 0.132 -21.755 1.00 98.25 199 GLY A CA 1
ATOM 1424 C C . GLY A 1 199 ? 2.531 -0.895 -20.729 1.00 98.25 199 GLY A C 1
ATOM 1425 O O . GLY A 1 199 ? 1.418 -0.758 -20.216 1.00 98.25 199 GLY A O 1
ATOM 1426 N N . GLN A 1 200 ? 3.325 -1.919 -20.409 1.00 98.25 200 GLN A N 1
ATOM 1427 C CA . GLN A 1 200 ? 3.048 -2.844 -19.310 1.00 98.25 200 GLN A CA 1
ATOM 1428 C C . GLN A 1 200 ? 3.271 -2.185 -17.952 1.00 98.25 200 GLN A C 1
ATOM 1430 O O . GLN A 1 200 ? 2.385 -2.264 -17.104 1.00 98.25 200 GLN A O 1
ATOM 1435 N N . LEU A 1 201 ? 4.381 -1.473 -17.773 1.00 97.75 201 LEU A N 1
ATOM 1436 C CA . LEU A 1 201 ? 4.641 -0.701 -16.560 1.00 97.75 201 LEU A CA 1
ATOM 1437 C C . LEU A 1 201 ? 3.535 0.342 -16.306 1.00 97.75 201 LEU A C 1
ATOM 1439 O O . LEU A 1 201 ? 3.059 0.476 -15.183 1.00 97.75 201 LEU A O 1
ATOM 1443 N N . ASP A 1 202 ? 3.022 0.988 -17.357 1.00 98.25 202 ASP A N 1
ATOM 1444 C CA . ASP A 1 202 ? 1.866 1.896 -17.278 1.00 98.25 202 ASP A CA 1
ATOM 1445 C C . ASP A 1 202 ? 0.583 1.235 -16.768 1.00 98.25 202 ASP A C 1
ATOM 1447 O O . ASP A 1 202 ? -0.268 1.897 -16.166 1.00 98.25 202 ASP A O 1
ATOM 1451 N N . ARG A 1 203 ? 0.378 -0.053 -17.058 1.00 98.69 203 ARG A N 1
ATOM 1452 C CA . ARG A 1 203 ? -0.765 -0.800 -16.515 1.00 98.69 203 ARG A CA 1
ATOM 1453 C C . ARG A 1 203 ? -0.569 -1.042 -15.026 1.00 98.69 203 ARG A C 1
ATOM 1455 O O . ARG A 1 203 ? -1.478 -0.739 -14.261 1.00 98.69 203 ARG A O 1
ATOM 1462 N N . GLU A 1 204 ? 0.616 -1.493 -14.625 1.00 98.19 204 GLU A N 1
ATOM 1463 C CA . GLU A 1 204 ? 0.929 -1.760 -13.217 1.00 98.19 204 GLU A CA 1
ATOM 1464 C C . GLU A 1 204 ? 0.844 -0.492 -12.355 1.00 98.19 204 GLU A C 1
ATOM 1466 O O . GLU A 1 204 ? 0.247 -0.528 -11.280 1.00 98.19 204 GLU A O 1
ATOM 1471 N N . ILE A 1 205 ? 1.344 0.647 -12.847 1.00 98.12 205 ILE A N 1
ATOM 1472 C CA . ILE A 1 205 ? 1.238 1.955 -12.174 1.00 98.12 205 ILE A CA 1
ATOM 1473 C C . ILE A 1 205 ? -0.225 2.364 -11.989 1.00 98.12 205 ILE A C 1
ATOM 1475 O O . ILE A 1 205 ? -0.616 2.783 -10.901 1.00 98.12 205 ILE A O 1
ATOM 1479 N N . ARG A 1 206 ? -1.066 2.211 -13.022 1.00 98.62 206 ARG A N 1
ATOM 1480 C CA . ARG A 1 206 ? -2.504 2.511 -12.910 1.00 98.62 206 ARG A CA 1
ATOM 1481 C C . ARG A 1 206 ? -3.202 1.602 -11.906 1.00 98.62 206 ARG A C 1
ATOM 1483 O O . ARG A 1 206 ? -4.024 2.082 -11.129 1.00 98.62 206 ARG A O 1
ATOM 1490 N N . THR A 1 207 ? -2.869 0.313 -11.897 1.00 98.38 207 THR A N 1
ATOM 1491 C CA . THR A 1 207 ? -3.386 -0.623 -10.892 1.00 98.38 207 THR A CA 1
ATOM 1492 C C . THR A 1 207 ? -2.974 -0.192 -9.487 1.00 98.38 207 THR A C 1
ATOM 1494 O O . THR A 1 207 ? -3.832 -0.134 -8.607 1.00 98.38 207 THR A O 1
ATOM 1497 N N . LEU A 1 208 ? -1.710 0.187 -9.282 1.00 96.75 208 LEU A N 1
ATOM 1498 C CA . LEU A 1 208 ? -1.214 0.619 -7.976 1.00 96.75 208 LEU A CA 1
ATOM 1499 C C . LEU A 1 208 ? -1.879 1.924 -7.522 1.00 96.75 208 LEU A C 1
ATOM 1501 O O . LEU A 1 208 ? -2.278 2.032 -6.366 1.00 96.75 208 LEU A O 1
ATOM 1505 N N . SER A 1 209 ? -2.084 2.873 -8.440 1.00 98.12 209 SER A N 1
ATOM 1506 C CA . SER A 1 209 ? -2.839 4.105 -8.179 1.00 98.12 209 SER A CA 1
ATOM 1507 C C . SER A 1 209 ? -4.258 3.809 -7.693 1.00 98.12 209 SER A C 1
ATOM 1509 O O . SER A 1 209 ? -4.667 4.317 -6.654 1.00 98.12 209 SER A O 1
ATOM 1511 N N . GLY A 1 210 ? -4.991 2.920 -8.372 1.00 98.38 210 GLY A N 1
ATOM 1512 C CA . GLY A 1 210 ? -6.341 2.542 -7.938 1.00 98.38 210 GLY A CA 1
ATOM 1513 C C . GLY A 1 210 ? -6.369 1.856 -6.564 1.00 98.38 210 GLY A C 1
ATOM 1514 O O . GLY A 1 210 ? -7.328 2.005 -5.801 1.00 98.38 210 GLY A O 1
ATOM 1515 N N . ARG A 1 211 ? -5.303 1.130 -6.202 1.00 96.00 211 ARG A N 1
ATOM 1516 C CA . ARG A 1 211 ? -5.157 0.546 -4.858 1.00 96.00 211 ARG A CA 1
ATOM 1517 C C . ARG A 1 211 ? -4.930 1.614 -3.800 1.00 96.00 211 ARG A C 1
ATOM 1519 O O . ARG A 1 211 ? -5.600 1.571 -2.775 1.00 96.00 211 ARG A O 1
ATOM 1526 N N . VAL A 1 212 ? -4.065 2.591 -4.068 1.00 96.75 212 VAL A N 1
ATOM 1527 C CA . VAL A 1 212 ? -3.874 3.759 -3.193 1.00 96.75 212 VAL A CA 1
ATOM 1528 C C . VAL A 1 212 ? -5.205 4.467 -2.938 1.00 96.75 212 VAL A C 1
ATOM 1530 O O . VAL A 1 212 ? -5.513 4.783 -1.786 1.00 96.75 212 VAL A O 1
ATOM 1533 N N . ASP A 1 213 ? -6.014 4.680 -3.976 1.00 98.19 213 ASP A N 1
ATOM 1534 C CA . ASP A 1 213 ? -7.328 5.319 -3.842 1.00 98.19 213 ASP A CA 1
ATOM 1535 C C . ASP A 1 213 ? -8.273 4.480 -2.975 1.00 98.19 213 ASP A C 1
ATOM 1537 O O . ASP A 1 213 ? -8.938 5.002 -2.079 1.00 98.19 213 ASP A O 1
ATOM 1541 N N . THR A 1 214 ? -8.273 3.160 -3.179 1.00 97.94 214 THR A N 1
ATOM 1542 C CA . THR A 1 214 ? -9.068 2.224 -2.372 1.00 97.94 214 THR A CA 1
ATOM 1543 C C . THR A 1 214 ? -8.653 2.261 -0.902 1.00 97.94 214 THR A C 1
ATOM 1545 O O . THR A 1 214 ? -9.507 2.422 -0.030 1.00 97.94 214 THR A O 1
ATOM 1548 N N . MET A 1 215 ? -7.352 2.171 -0.614 1.00 96.00 215 MET A N 1
ATOM 1549 C CA . MET A 1 215 ? -6.816 2.253 0.748 1.00 96.00 215 MET A CA 1
ATOM 1550 C C . MET A 1 215 ? -7.169 3.595 1.404 1.00 96.00 215 MET A C 1
ATOM 1552 O O . MET A 1 215 ? -7.633 3.627 2.541 1.00 96.00 215 MET A O 1
ATOM 1556 N N . SER A 1 216 ? -7.040 4.700 0.664 1.00 97.19 216 SER A N 1
ATOM 1557 C CA . SER A 1 216 ? -7.442 6.036 1.129 1.00 97.19 216 SER A CA 1
ATOM 1558 C C . SER A 1 216 ? -8.938 6.090 1.463 1.00 97.19 216 SER A C 1
ATOM 1560 O O . SER A 1 216 ? -9.345 6.693 2.454 1.00 97.19 216 SER A O 1
ATOM 1562 N N . GLY A 1 217 ? -9.771 5.420 0.663 1.00 98.06 217 GLY A N 1
ATOM 1563 C CA . GLY A 1 217 ? -11.201 5.266 0.919 1.00 98.06 217 GLY A CA 1
ATOM 1564 C C . GLY A 1 217 ? -11.506 4.509 2.215 1.00 98.06 217 GLY A C 1
ATOM 1565 O O . GLY A 1 217 ? -12.418 4.906 2.945 1.00 98.06 217 GLY A O 1
ATOM 1566 N N . VAL A 1 218 ? -10.733 3.463 2.528 1.00 95.81 218 VAL A N 1
ATOM 1567 C CA . VAL A 1 218 ? -10.845 2.703 3.787 1.00 95.81 218 VAL A CA 1
ATOM 1568 C C . VAL A 1 218 ? -10.522 3.599 4.983 1.00 95.81 218 VAL A C 1
ATOM 1570 O O . VAL A 1 218 ? -11.343 3.695 5.898 1.00 95.81 218 VAL A O 1
ATOM 1573 N N . VAL A 1 219 ? -9.409 4.338 4.935 1.00 95.62 219 VAL A N 1
ATOM 1574 C CA . VAL A 1 219 ? -9.035 5.297 5.991 1.00 95.62 219 VAL A CA 1
ATOM 1575 C C . VAL A 1 219 ? -10.114 6.361 6.182 1.00 95.62 219 VAL A C 1
ATOM 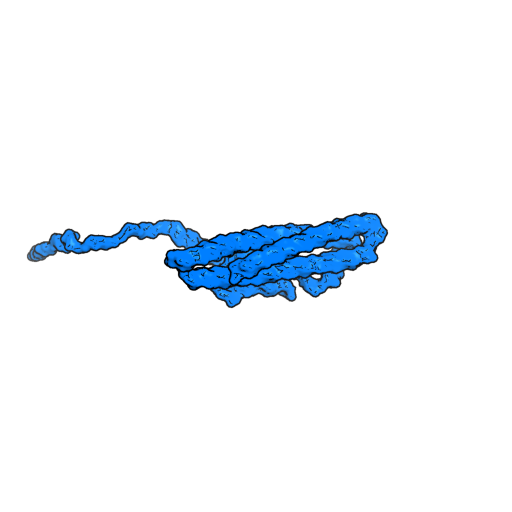1577 O O . VAL A 1 219 ? -10.574 6.592 7.297 1.00 95.62 219 VAL A O 1
ATOM 1580 N N . ASN A 1 220 ? -10.603 6.962 5.096 1.00 97.56 220 ASN A N 1
ATOM 1581 C CA . ASN A 1 220 ? -11.670 7.964 5.159 1.00 97.56 220 ASN A CA 1
ATOM 1582 C C . ASN A 1 220 ? -12.983 7.401 5.731 1.00 97.56 220 ASN A C 1
ATOM 1584 O O . ASN A 1 220 ? -13.782 8.139 6.315 1.00 97.56 220 ASN A O 1
ATOM 1588 N N . ASN A 1 221 ? -13.250 6.102 5.558 1.00 96.88 221 ASN A N 1
ATOM 1589 C CA . ASN A 1 221 ? -14.387 5.450 6.200 1.00 96.88 221 ASN A CA 1
ATOM 1590 C C . ASN A 1 221 ? -14.196 5.373 7.716 1.00 96.88 221 ASN A C 1
ATOM 1592 O O . ASN A 1 221 ? -15.122 5.744 8.436 1.00 96.88 221 ASN A O 1
ATOM 1596 N N . LEU A 1 222 ? -13.007 4.966 8.175 1.00 92.62 222 LEU A N 1
ATOM 1597 C CA . LEU A 1 222 ? -12.667 4.906 9.596 1.00 92.62 222 LEU A CA 1
ATOM 1598 C C . LEU A 1 222 ? -12.744 6.294 10.242 1.00 92.62 222 LEU A C 1
ATOM 1600 O O . LEU A 1 222 ? -13.420 6.455 11.252 1.00 92.62 222 LEU A O 1
ATOM 1604 N N . THR A 1 223 ? -12.181 7.318 9.594 1.00 94.94 223 THR A N 1
ATOM 1605 C CA . THR A 1 223 ? -12.221 8.715 10.060 1.00 94.94 223 THR A CA 1
ATOM 1606 C C . THR A 1 223 ? -13.640 9.230 10.297 1.00 94.94 223 THR A C 1
ATOM 1608 O O . THR A 1 223 ? -13.867 9.978 11.233 1.00 94.94 223 THR A O 1
ATOM 1611 N N . ARG A 1 224 ? -14.623 8.835 9.476 1.00 95.44 224 ARG A N 1
ATOM 1612 C CA . ARG A 1 224 ? -16.030 9.247 9.672 1.00 95.44 224 ARG A CA 1
ATOM 1613 C C . ARG A 1 224 ? -16.742 8.494 10.796 1.00 95.44 224 ARG A C 1
ATOM 1615 O O . ARG A 1 224 ? -17.885 8.820 11.116 1.00 95.44 224 ARG A O 1
ATOM 1622 N N . ARG A 1 225 ? -16.145 7.415 11.302 1.00 89.38 225 ARG A N 1
ATOM 1623 C CA . ARG A 1 225 ? -16.728 6.562 12.343 1.00 89.38 225 ARG A CA 1
ATOM 1624 C C . ARG A 1 225 ? -16.251 6.943 13.732 1.00 89.38 225 ARG A C 1
ATOM 1626 O O . ARG A 1 225 ? -17.025 6.719 14.664 1.00 89.38 225 ARG A O 1
ATOM 1633 N N . ILE A 1 226 ? -15.039 7.467 13.844 1.00 89.56 226 ILE A N 1
ATOM 1634 C CA . ILE A 1 226 ? -14.417 7.975 15.074 1.00 89.56 226 ILE A CA 1
ATOM 1635 C C . ILE A 1 226 ? -14.721 9.457 15.296 1.00 89.56 226 ILE A C 1
ATOM 1637 O O . ILE A 1 226 ? -14.524 9.905 16.447 1.00 89.56 226 ILE A O 1
#

pLDDT: mean 73.49, std 24.34, range [27.67, 98.69]

Radius of gyration: 28.13 Å; Cα contacts (8 Å, |Δi|>4): 189; chains: 1; bounding box: 52×51×111 Å

Secondary structure (DSSP, 8-state):
-------TTS------------THHHHHHHHHHHHHTSTTSS-SS-TTT-TTTSSTTTSS-----HHHHHHHHHHH-PPPS-HHHHHHHHHHH-SSHHHHHHHHHHHHHHHHHHHHHHHHHHHHHHHHHHHHHHHHHHHHHHTSS-HHHHHHHHHHHHHHHHHHHHHHHHHHHHHHHHHHHHHHHHHH--SHHHHHHHHHHHHHHHHHHHHHHHHHHHHHHHHTT-

Foldseek 3Di:
DDDDDDPPPPDDDDDDDPDPPDPVVVVVVVVVVVVVVPPPPDPPPDPDQQVQLPPLCPPPVDPQDPLLNLLSVLLRDAPPQDLVVVLVVLVVVDVDLLSSLVVLLVVLVVLLVSLVVSLVSLLVLLVVLLVQLVVQVVCCVVVNHPPVSNVVSLVSLVSSLVSLVSSLVSLVSSLVSLVSSLVVSVVVQDDPSSVVSSVSSVVSSVSSVVSSVSSVVSSVSSVVSD

Sequence (226 aa):
MGGTTDPSKLAASATADNTARTPEQQKLREQADSSTKTIVEGVAVGAAAGLAGAAIADLAGADVDAGTYAIAAAGGAALGGLAGAYVDQKQKEYASLEDQLDSVISDAKAKNAQAKDLTATMQTVLDQHKRELTRLRSGVKKGTATQAELDAELASARSDKDVMDKAVSGTRENLKIFTDARTSLKAKATTAQDRARVGQLDREIRTLSGRVDTMSGVVNNLTRRI

Organism: NCBI:txid171674